Protein AF-A0A6J8AUC3-F1 (afdb_monomer)

pLDDT: mean 70.05, std 19.14, range [25.06, 90.31]

Secondary structure (DSSP, 8-state):
------------------------------------------------HHHHHHHHHHHHHHHGGGHHHHHHHHHHHHHH-PPP-TTSSHHHHHIIIIIHHHHHHHHHHHTT-EEE-SSSEEEPTTHHHHHHIIIIIHHHHHHHHHHHHHHHHHHHHHHHHHHHHHHHH-TT-HHHHHHHHHHHHHHHHHHHHHHHHHHHHHHHHHTTTSPPPHHHHHHHHHHHHHHHHHHHHHHHHHHHHH-

Radius of gyration: 28.72 Å; Cα contacts (8 Å, |Δi|>4): 171; chains: 1; bounding box: 95×41×91 Å

Solvent-accessible surface area (backbone atoms only — not comparable to full-atom values): 14457 Å² total; per-residue (Å²): 142,87,87,82,91,79,90,84,87,85,88,84,88,84,88,86,85,91,86,89,84,84,87,79,86,83,88,75,90,76,83,89,76,94,74,94,72,90,73,81,77,76,71,78,75,76,76,50,74,54,48,51,52,16,49,54,54,52,36,52,58,58,34,60,58,52,57,46,58,54,42,51,50,52,34,49,35,71,73,67,72,50,86,78,77,77,72,83,53,48,66,60,53,53,42,55,39,51,50,51,47,46,53,52,51,50,54,36,45,79,72,60,18,50,28,64,50,92,83,53,48,34,55,14,72,75,74,8,49,62,52,42,42,68,64,45,30,51,51,52,53,49,44,57,53,54,40,50,52,38,52,50,51,44,46,54,52,43,54,53,50,40,54,52,40,38,72,74,62,37,84,79,36,70,68,40,52,53,46,51,52,50,43,53,55,52,53,51,50,54,53,48,50,50,58,30,49,47,47,52,46,53,49,48,57,37,61,74,79,43,86,72,57,71,67,56,58,52,52,32,50,51,34,46,53,47,39,55,52,52,53,52,52,50,50,54,53,56,52,62,76,76,107

Nearest PDB structures (foldseek):
  8wm9-assembly1_A  TM=6.840E-01  e=3.225E-01  Homo sapiens
  7o7f-assembly1_C  TM=4.326E-01  e=2.406E-01  Homo sapiens
  8kh5-assembly1_A  TM=4.990E-01  e=1.266E+00  Homo sapiens
  8jpp-assembly1_R  TM=5.665E-01  e=4.294E+00  Escherichia coli

Mean predicted aligned error: 14.29 Å

Sequence (243 aa):
MFNSNETVLRSSHNYTNLTTYENATKVESLNFTSTNDIKFHAQAKVLQPYEYVSFVLATGSISSNLSIIAAASACYYILKQEELNLGKYDWKMFSFMFVFPAIVLVTANFNGGMGHNGLYCGLKEGKGVLWNFLMIFIPIATIIIVESILYILILYKLHGEVKKIKKSLGNQSMASKQIVVAARNMSFFVLVIILRFLTPAIHGCWVFIAEPPRAMYEINTYATCFGGIFNGIIYLTIRREHL

Foldseek 3Di:
DDDDDDDDDDDDDDDDDDDDDDDDDDDDDDDDDDDDDPDPPPPVPPQDPQQVVQLVVLLVLQLVLCVLVVLVVLLCCLVVVDDDPPPPCVVVVVCCSRVVSNVVSVVCVVVVQWADPPPGTYGHAPSVLVVCCVRQQVSLVVSLVSSLVSLVSSLVSLVVVLVVCCVPVNCPDPVNVVSVVVSVLSVLVNVLSCQLSVLSNVVSVVSVVDRDDPVSVVSNVVSNVVSVVSVVVSVVVVVVVVD

Structure (mmCIF, N/CA/C/O backbone):
data_AF-A0A6J8AUC3-F1
#
_entry.id   AF-A0A6J8AUC3-F1
#
loop_
_atom_site.group_PDB
_atom_site.id
_atom_site.type_symbol
_atom_site.label_atom_id
_atom_site.label_alt_id
_atom_site.label_comp_id
_atom_site.label_asym_id
_atom_site.label_entity_id
_atom_site.label_seq_id
_atom_site.pdbx_PDB_ins_code
_atom_site.Cartn_x
_atom_site.Cartn_y
_atom_site.Cartn_z
_atom_site.occupancy
_atom_site.B_iso_or_equiv
_atom_site.auth_seq_id
_atom_site.auth_comp_id
_atom_site.auth_asym_id
_atom_site.auth_atom_id
_atom_site.pdbx_PDB_model_num
ATOM 1 N N . MET A 1 1 ? 71.819 22.268 -24.427 1.00 40.78 1 MET A N 1
ATOM 2 C CA . MET A 1 1 ? 71.414 21.499 -25.623 1.00 40.78 1 MET A CA 1
ATOM 3 C C . MET A 1 1 ? 71.522 20.034 -25.269 1.00 40.78 1 MET A C 1
ATOM 5 O O . MET A 1 1 ? 72.630 19.636 -24.971 1.00 40.78 1 MET A O 1
ATOM 9 N N . PHE A 1 2 ? 70.410 19.304 -25.197 1.00 26.08 2 PHE A N 1
ATOM 10 C CA . PHE A 1 2 ? 70.242 17.903 -25.614 1.00 26.08 2 PHE A CA 1
ATOM 11 C C . PHE A 1 2 ? 68.824 17.470 -25.218 1.00 26.08 2 PHE A C 1
ATOM 13 O O . PHE A 1 2 ? 68.372 17.713 -24.103 1.00 26.08 2 PHE A O 1
ATOM 20 N N . ASN A 1 3 ? 68.115 16.937 -26.207 1.00 30.27 3 ASN A N 1
ATOM 21 C CA . ASN A 1 3 ? 66.744 16.450 -26.168 1.00 30.27 3 ASN A CA 1
ATOM 22 C C . ASN A 1 3 ? 66.795 14.938 -25.891 1.00 30.27 3 ASN A C 1
ATOM 24 O O . ASN A 1 3 ? 67.644 14.270 -26.480 1.00 30.27 3 ASN A O 1
ATOM 28 N N . SER A 1 4 ? 65.909 14.391 -25.058 1.00 28.84 4 SER A N 1
ATOM 29 C CA . SER A 1 4 ? 65.753 12.936 -24.923 1.00 28.84 4 SER A CA 1
ATOM 30 C C . SER A 1 4 ? 64.338 12.563 -24.475 1.00 28.84 4 SER A C 1
ATOM 32 O O . SER A 1 4 ? 63.978 12.703 -23.307 1.00 28.84 4 SER A O 1
ATOM 34 N N . ASN A 1 5 ? 63.558 12.076 -25.441 1.00 29.75 5 ASN A N 1
ATOM 35 C CA . ASN A 1 5 ? 62.450 11.149 -25.232 1.00 29.75 5 ASN A CA 1
ATOM 36 C C . ASN A 1 5 ? 63.019 9.772 -24.860 1.00 29.75 5 ASN A C 1
ATOM 38 O O . ASN A 1 5 ? 63.914 9.318 -25.561 1.00 29.75 5 ASN A O 1
ATOM 42 N N . GLU A 1 6 ? 62.446 9.100 -23.859 1.00 31.50 6 GLU A N 1
ATOM 43 C CA . GLU A 1 6 ? 62.467 7.633 -23.677 1.00 31.50 6 GLU A CA 1
ATOM 44 C C . GLU A 1 6 ? 61.380 7.274 -22.636 1.00 31.50 6 GLU A C 1
ATOM 46 O O . GLU A 1 6 ? 61.418 7.729 -21.498 1.00 31.50 6 GLU A O 1
ATOM 51 N N . THR A 1 7 ? 60.212 6.761 -23.042 1.00 28.06 7 THR A N 1
ATOM 52 C CA . THR A 1 7 ? 59.815 5.334 -23.039 1.00 28.06 7 THR A CA 1
ATOM 53 C C . THR A 1 7 ? 60.321 4.502 -21.857 1.00 28.06 7 THR A C 1
ATOM 55 O O . THR A 1 7 ? 61.475 4.092 -21.829 1.00 28.06 7 THR A O 1
ATOM 58 N N . VAL A 1 8 ? 59.404 4.136 -20.950 1.00 29.92 8 VAL A N 1
ATOM 59 C CA . VAL A 1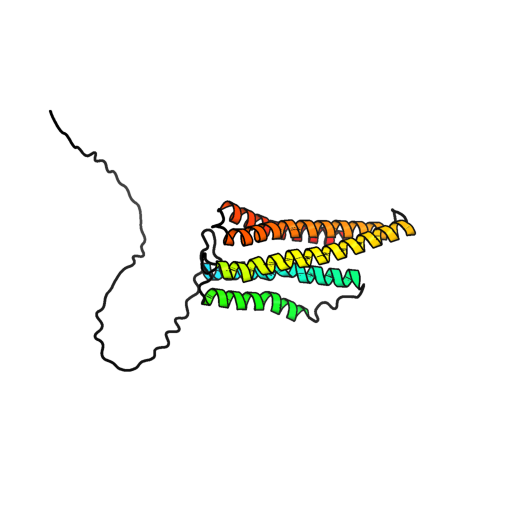 8 ? 59.597 3.067 -19.959 1.00 29.92 8 VAL A CA 1
ATOM 60 C C . VAL A 1 8 ? 58.684 1.885 -20.292 1.00 29.92 8 VAL A C 1
ATOM 62 O O . VAL A 1 8 ? 57.459 1.980 -20.258 1.00 29.92 8 VAL A O 1
ATOM 65 N N . LEU A 1 9 ? 59.333 0.763 -20.595 1.00 28.91 9 LEU A N 1
ATOM 66 C CA . LEU A 1 9 ? 58.815 -0.603 -20.597 1.00 28.91 9 LEU A CA 1
ATOM 67 C C . LEU A 1 9 ? 58.758 -1.148 -19.160 1.00 28.91 9 LEU A C 1
ATOM 69 O O . LEU A 1 9 ? 59.758 -1.058 -18.451 1.00 28.91 9 LEU A O 1
ATOM 73 N N . ARG A 1 10 ? 57.686 -1.866 -18.793 1.00 25.78 10 ARG A N 1
ATOM 74 C CA . ARG A 1 10 ? 57.826 -3.222 -18.219 1.00 25.78 10 ARG A CA 1
ATOM 75 C C . ARG A 1 10 ? 56.507 -3.991 -18.188 1.00 25.78 10 ARG A C 1
ATOM 77 O O . ARG A 1 10 ? 55.529 -3.553 -17.593 1.00 25.78 10 ARG A O 1
ATOM 84 N N . SER A 1 11 ? 56.534 -5.164 -18.815 1.00 27.77 11 SER A N 1
ATOM 85 C CA . SER A 1 11 ? 55.552 -6.234 -18.671 1.00 27.77 11 SER A CA 1
ATOM 86 C C . SER A 1 11 ? 55.946 -7.175 -17.525 1.00 27.77 11 SER A C 1
ATOM 88 O O . SER A 1 11 ? 57.129 -7.286 -17.198 1.00 27.77 11 SER A O 1
ATOM 90 N N . SER A 1 12 ? 54.967 -7.906 -16.984 1.00 25.42 12 SER A N 1
ATOM 91 C CA . SER A 1 12 ? 55.112 -9.339 -16.683 1.00 25.42 12 SER A CA 1
ATOM 92 C C . SER A 1 12 ? 53.750 -9.990 -16.408 1.00 25.42 12 SER A C 1
ATOM 94 O O . SER A 1 12 ? 52.954 -9.474 -15.628 1.00 25.42 12 SER A O 1
ATOM 96 N N . HIS A 1 13 ? 53.532 -11.119 -17.086 1.00 28.05 13 HIS A N 1
ATOM 97 C CA . HIS A 1 13 ? 52.378 -12.032 -17.117 1.00 28.05 13 HIS A CA 1
ATOM 98 C C . HIS A 1 13 ? 52.110 -12.748 -15.758 1.00 28.05 13 HIS A C 1
ATOM 100 O O . HIS A 1 13 ? 52.993 -12.756 -14.911 1.00 28.05 13 HIS A O 1
ATOM 106 N N . ASN A 1 14 ? 50.950 -13.358 -15.440 1.00 25.06 14 ASN A N 1
ATOM 107 C CA . ASN A 1 14 ? 50.375 -14.565 -16.066 1.00 25.06 14 ASN A CA 1
ATOM 108 C C . ASN A 1 14 ? 48.895 -14.858 -15.686 1.00 25.06 14 ASN A C 1
ATOM 110 O O . ASN A 1 14 ? 48.521 -14.842 -14.519 1.00 25.06 14 ASN A O 1
ATOM 114 N N . TYR A 1 15 ? 48.138 -15.194 -16.738 1.00 28.22 15 TYR A N 1
ATOM 115 C CA . TYR A 1 15 ? 47.020 -16.133 -16.970 1.00 28.22 15 TYR A CA 1
ATOM 116 C C . TYR A 1 15 ? 46.362 -16.948 -15.835 1.00 28.22 15 TYR A C 1
ATOM 118 O O . TYR A 1 15 ? 47.045 -17.658 -15.103 1.00 28.22 15 TYR A O 1
ATOM 126 N N . THR A 1 16 ? 45.019 -17.073 -15.889 1.00 27.45 16 THR A N 1
ATOM 127 C CA . THR A 1 16 ? 44.346 -18.319 -16.360 1.00 27.45 16 THR A CA 1
ATOM 128 C C . THR A 1 16 ? 42.823 -18.184 -16.637 1.00 27.45 16 THR A C 1
ATOM 130 O O . THR A 1 16 ? 42.050 -17.847 -15.751 1.00 27.45 16 THR A O 1
ATOM 133 N N . ASN A 1 17 ? 42.451 -18.539 -17.882 1.00 28.47 17 ASN A N 1
ATOM 134 C CA . ASN A 1 17 ? 41.239 -19.221 -18.408 1.00 28.47 17 ASN A CA 1
ATOM 135 C C . ASN A 1 17 ? 39.847 -18.530 -18.362 1.00 28.47 17 ASN A C 1
ATOM 137 O O . ASN A 1 17 ? 39.278 -18.342 -17.297 1.00 28.47 17 ASN A O 1
ATOM 141 N N . LEU A 1 18 ? 39.303 -18.018 -19.485 1.00 29.22 18 LEU A N 1
ATOM 142 C CA . LEU A 1 18 ? 38.596 -18.665 -20.633 1.00 29.22 18 LEU A CA 1
ATOM 143 C C . LEU A 1 18 ? 37.204 -19.253 -20.315 1.00 29.22 18 LEU A C 1
ATOM 145 O O . LEU A 1 18 ? 37.123 -20.294 -19.679 1.00 29.22 18 LEU A O 1
ATOM 149 N N . THR A 1 19 ? 36.137 -18.620 -20.833 1.00 29.88 19 THR A N 1
ATOM 150 C CA . THR A 1 19 ? 35.366 -19.057 -22.033 1.00 29.88 19 THR A CA 1
ATOM 151 C C . THR A 1 19 ? 34.282 -18.006 -22.358 1.00 29.88 19 THR A C 1
ATOM 153 O O . THR A 1 19 ? 33.422 -17.748 -21.525 1.00 29.88 19 THR A O 1
ATOM 156 N N . THR A 1 20 ? 34.454 -17.177 -23.393 1.00 28.70 20 THR A N 1
ATOM 157 C CA . THR A 1 20 ? 33.931 -17.305 -24.780 1.00 28.70 20 THR A CA 1
ATOM 158 C C . THR A 1 20 ? 32.427 -17.037 -24.925 1.00 28.70 20 THR A C 1
ATOM 160 O O . THR A 1 20 ? 31.634 -17.890 -24.560 1.00 28.70 20 THR A O 1
ATOM 163 N N . TYR A 1 21 ? 32.062 -15.899 -25.532 1.00 26.83 21 TYR A N 1
ATOM 164 C CA . TYR A 1 21 ? 31.057 -15.792 -26.606 1.00 26.83 21 TYR A CA 1
ATOM 165 C C . TYR A 1 21 ? 31.306 -14.476 -27.364 1.00 26.83 21 TYR A C 1
ATOM 167 O O . TYR A 1 21 ? 30.934 -13.392 -26.917 1.00 26.83 21 TYR A O 1
ATOM 175 N N . GLU A 1 22 ? 32.015 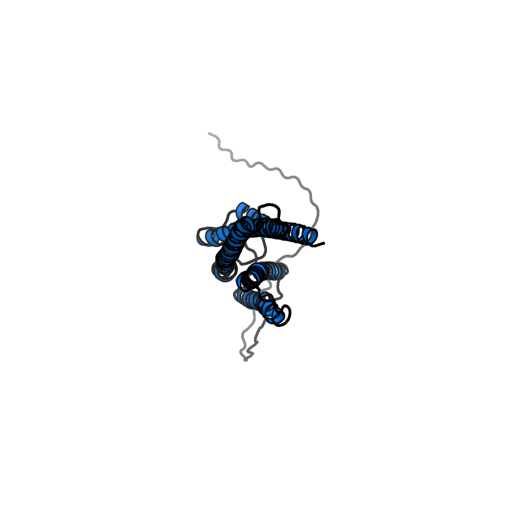-14.588 -28.488 1.00 30.11 22 GLU A N 1
ATOM 176 C CA . GLU A 1 22 ? 32.253 -13.515 -29.451 1.00 30.11 22 GLU A CA 1
ATOM 177 C C . GLU A 1 22 ? 30.985 -13.226 -30.263 1.00 30.11 22 GLU A C 1
ATOM 179 O O . GLU A 1 22 ? 30.396 -14.109 -30.886 1.00 30.11 22 GLU A O 1
ATOM 184 N N . AS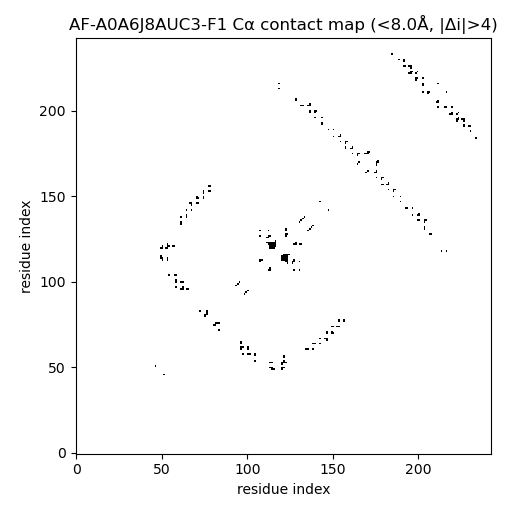N A 1 23 ? 30.614 -11.948 -30.302 1.00 31.84 23 ASN A N 1
ATOM 185 C CA . ASN A 1 23 ? 29.949 -11.354 -31.451 1.00 31.84 23 ASN A CA 1
ATOM 186 C C . ASN A 1 23 ? 30.976 -11.219 -32.583 1.00 31.84 23 ASN A C 1
ATOM 188 O O . ASN A 1 23 ? 32.036 -10.649 -32.339 1.00 31.84 23 ASN A O 1
ATOM 192 N N . ALA A 1 24 ? 30.627 -11.621 -33.808 1.00 31.39 24 ALA A N 1
ATOM 193 C CA . ALA A 1 24 ? 30.524 -10.705 -34.954 1.00 31.39 24 ALA A CA 1
ATOM 194 C C . ALA A 1 24 ? 30.515 -11.429 -36.316 1.00 31.39 24 ALA A C 1
ATOM 196 O O . ALA A 1 24 ? 31.355 -12.265 -36.626 1.00 31.39 24 ALA A O 1
ATOM 197 N N . THR A 1 25 ? 29.600 -10.948 -37.163 1.00 34.34 25 THR A N 1
ATOM 198 C CA . THR A 1 25 ? 29.723 -10.782 -38.623 1.00 34.34 25 THR A CA 1
ATOM 199 C C . THR A 1 25 ? 29.924 -12.008 -39.515 1.00 34.34 25 THR A C 1
ATOM 201 O O . THR A 1 25 ? 31.036 -12.474 -39.739 1.00 34.34 25 THR A O 1
ATOM 204 N N . LYS A 1 26 ? 28.854 -12.362 -40.237 1.00 27.83 26 LYS A N 1
ATOM 205 C CA . LYS A 1 26 ? 28.964 -12.831 -41.621 1.00 27.83 26 LYS A CA 1
ATOM 206 C C . LYS A 1 26 ? 27.985 -12.034 -42.487 1.00 27.83 26 LYS A C 1
ATOM 208 O O . LYS A 1 26 ? 26.773 -12.181 -42.369 1.00 27.83 26 LYS A O 1
ATOM 213 N N . VAL A 1 27 ? 28.534 -11.128 -43.294 1.00 35.41 27 VAL A N 1
ATOM 214 C CA . VAL A 1 27 ? 27.821 -10.426 -44.366 1.00 35.41 27 VAL A CA 1
ATOM 215 C C . VAL A 1 27 ? 27.707 -11.410 -45.526 1.00 35.41 27 VAL A C 1
ATOM 217 O O . VAL A 1 27 ? 28.710 -11.723 -46.161 1.00 35.41 27 VAL A O 1
ATOM 220 N N . GLU A 1 28 ? 26.508 -11.924 -45.784 1.00 33.31 28 GLU A N 1
ATOM 221 C CA . GLU A 1 28 ? 26.191 -12.608 -47.039 1.00 33.31 28 GLU A CA 1
ATOM 222 C C . GLU A 1 28 ? 25.429 -11.635 -47.941 1.00 33.31 28 GLU A C 1
ATOM 224 O O . GLU A 1 28 ? 24.339 -11.162 -47.620 1.00 33.31 28 GLU A O 1
ATOM 229 N N . SER A 1 29 ? 26.053 -11.291 -49.065 1.00 33.59 29 SER A N 1
ATOM 230 C CA . SER A 1 29 ? 25.452 -10.539 -50.160 1.00 33.59 29 SER A CA 1
ATOM 231 C C . SER A 1 29 ? 24.285 -11.332 -50.753 1.00 33.59 29 SER A C 1
ATOM 233 O O . SER A 1 29 ? 24.505 -12.373 -51.373 1.00 33.59 29 SER A O 1
ATOM 235 N N . LEU A 1 30 ? 23.054 -10.844 -50.587 1.00 32.50 30 LEU A N 1
ATOM 236 C CA . LEU A 1 30 ? 21.862 -11.437 -51.195 1.00 32.50 30 LEU A CA 1
ATOM 237 C C . LEU A 1 30 ? 21.403 -10.599 -52.394 1.00 32.50 30 LEU A C 1
ATOM 239 O O . LEU A 1 30 ? 20.955 -9.462 -52.253 1.00 32.50 30 LEU A O 1
ATOM 243 N N . ASN A 1 31 ? 21.528 -11.203 -53.578 1.00 25.52 31 ASN A N 1
ATOM 244 C CA . 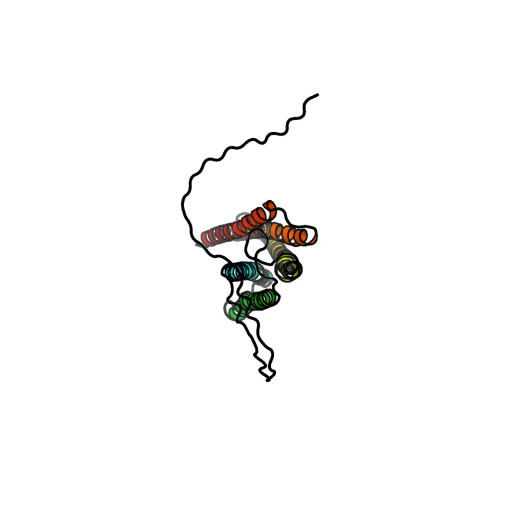ASN A 1 31 ? 20.911 -10.760 -54.825 1.00 25.52 31 ASN A CA 1
ATOM 245 C C . ASN A 1 31 ? 19.389 -10.685 -54.654 1.00 25.52 31 ASN A C 1
ATOM 247 O O . ASN A 1 31 ? 18.742 -11.683 -54.338 1.00 25.52 31 ASN A O 1
ATOM 251 N N . PHE A 1 32 ? 18.810 -9.515 -54.914 1.00 28.98 32 PHE A N 1
ATOM 252 C CA . PHE A 1 32 ? 17.364 -9.340 -54.955 1.00 28.98 32 PHE A CA 1
ATOM 253 C C . PHE A 1 32 ? 16.811 -9.877 -56.279 1.00 28.98 32 PHE A C 1
ATOM 255 O O . PHE A 1 32 ? 17.009 -9.280 -57.335 1.00 28.98 32 PHE A O 1
ATOM 262 N N . THR A 1 33 ? 16.068 -10.980 -56.216 1.00 31.69 33 THR A N 1
ATOM 263 C CA . THR A 1 33 ? 15.035 -11.292 -57.212 1.00 31.69 33 THR A CA 1
ATOM 264 C C . THR A 1 33 ? 13.689 -11.340 -56.503 1.00 31.69 33 THR A C 1
ATOM 266 O O . THR A 1 33 ? 13.496 -12.044 -55.517 1.00 31.69 33 THR A O 1
ATOM 269 N N . SER A 1 34 ? 12.799 -10.474 -56.978 1.00 38.84 34 SER A N 1
ATOM 270 C CA . SER A 1 34 ? 11.447 -10.246 -56.488 1.00 38.84 34 SER A CA 1
ATOM 271 C C . SER A 1 34 ? 10.570 -11.481 -56.678 1.00 38.84 34 SER A C 1
ATOM 273 O O . SER A 1 34 ? 10.350 -11.881 -57.816 1.00 38.84 34 SER A O 1
ATOM 275 N N . THR A 1 35 ? 10.009 -12.003 -55.588 1.00 33.16 35 THR A N 1
ATOM 276 C CA . THR A 1 35 ? 8.652 -12.569 -55.562 1.00 33.16 35 THR A CA 1
ATOM 277 C C . THR A 1 35 ? 8.103 -12.499 -54.140 1.00 33.16 35 THR A C 1
ATOM 279 O O . THR A 1 35 ? 8.791 -12.810 -53.173 1.00 33.16 35 THR A O 1
ATOM 282 N N . ASN A 1 36 ? 6.862 -12.034 -54.050 1.00 44.53 36 ASN A N 1
ATOM 283 C CA . ASN A 1 36 ? 6.094 -11.741 -52.847 1.00 44.53 36 ASN A CA 1
ATOM 284 C C . ASN A 1 36 ? 6.113 -12.864 -51.799 1.00 44.53 36 ASN A C 1
ATOM 286 O O . ASN A 1 36 ? 5.522 -13.912 -52.023 1.00 44.53 36 ASN A O 1
ATOM 290 N N . ASP A 1 37 ? 6.670 -12.572 -50.626 1.00 31.08 37 ASP A N 1
ATOM 291 C CA . ASP A 1 37 ? 6.417 -13.315 -49.394 1.00 31.08 37 ASP A CA 1
ATOM 292 C C . ASP A 1 37 ? 6.251 -12.292 -48.265 1.00 31.08 37 ASP A C 1
ATOM 294 O O . ASP A 1 37 ? 7.221 -11.775 -47.705 1.00 31.08 37 ASP A O 1
ATOM 298 N N . ILE A 1 38 ? 5.001 -11.963 -47.929 1.00 38.16 38 ILE A N 1
ATOM 299 C CA . ILE A 1 38 ? 4.692 -11.223 -46.701 1.00 38.16 38 ILE A CA 1
ATOM 300 C C . ILE A 1 38 ? 4.894 -12.206 -45.543 1.00 38.16 38 ILE A C 1
ATOM 302 O O . ILE A 1 38 ? 3.961 -12.846 -45.060 1.00 38.16 38 ILE A O 1
ATOM 306 N N . LYS A 1 39 ? 6.147 -12.361 -45.109 1.00 31.23 39 LYS A N 1
ATOM 307 C CA . LYS A 1 39 ? 6.477 -13.055 -43.866 1.00 31.23 39 LYS A CA 1
ATOM 308 C C . LYS A 1 39 ? 6.093 -12.149 -42.705 1.00 31.23 39 LYS A C 1
ATOM 310 O O . LYS A 1 39 ? 6.805 -11.203 -42.375 1.00 31.23 39 LYS A O 1
ATOM 315 N N . PHE A 1 40 ? 4.982 -12.467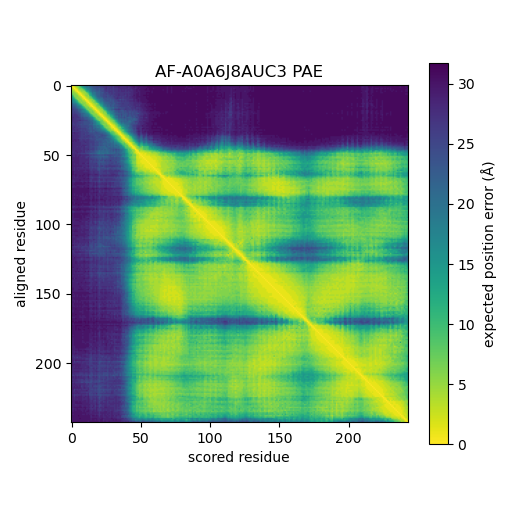 -42.048 1.00 35.00 40 PHE A N 1
ATOM 316 C CA . PHE A 1 40 ? 4.725 -11.992 -40.694 1.00 35.00 40 PHE A CA 1
ATOM 317 C C . PHE A 1 40 ? 5.794 -12.581 -39.767 1.00 35.00 40 PHE A C 1
ATOM 319 O O . PHE A 1 40 ? 5.634 -13.662 -39.203 1.00 35.00 40 PHE A O 1
ATOM 326 N N . HIS A 1 41 ? 6.910 -11.872 -39.601 1.00 34.75 41 HIS A N 1
ATOM 327 C CA . HIS A 1 41 ? 7.836 -12.109 -38.500 1.00 34.75 41 HIS A CA 1
ATOM 328 C C . HIS A 1 41 ? 7.211 -11.586 -37.204 1.00 34.75 41 HIS A C 1
ATOM 330 O O . HIS A 1 41 ? 7.639 -10.587 -36.634 1.00 34.75 41 HIS A O 1
ATOM 336 N N . ALA A 1 42 ? 6.211 -12.302 -36.694 1.00 41.53 42 ALA A N 1
ATOM 337 C CA . ALA A 1 42 ? 5.967 -12.312 -35.263 1.00 41.53 42 ALA A CA 1
ATOM 338 C C . ALA A 1 42 ? 7.093 -13.141 -34.627 1.00 41.53 42 ALA A C 1
ATOM 340 O O . ALA A 1 42 ? 6.920 -14.315 -34.306 1.00 41.53 42 ALA A O 1
ATOM 341 N N . GLN A 1 43 ? 8.291 -12.558 -34.507 1.00 39.28 43 GLN A N 1
ATOM 342 C CA . GLN A 1 43 ? 9.283 -13.103 -33.590 1.00 39.28 43 GLN A CA 1
ATOM 343 C C . GLN A 1 43 ? 8.675 -12.987 -32.195 1.00 39.28 43 GLN A C 1
ATOM 345 O O . GLN A 1 43 ? 8.586 -11.895 -31.635 1.00 39.28 43 GLN A O 1
ATOM 350 N N . ALA A 1 44 ? 8.209 -14.112 -31.654 1.00 43.88 44 ALA A N 1
ATOM 351 C CA . ALA A 1 44 ? 7.905 -14.222 -30.242 1.00 43.88 44 ALA A CA 1
ATOM 352 C C . ALA A 1 44 ? 9.194 -13.873 -29.492 1.00 43.88 44 ALA A C 1
ATOM 354 O O . ALA A 1 44 ? 10.133 -14.668 -29.439 1.00 43.88 44 ALA A O 1
ATOM 355 N N . LYS A 1 45 ? 9.281 -12.636 -28.997 1.00 51.84 45 LYS A N 1
ATOM 356 C CA . LYS A 1 45 ? 10.407 -12.182 -28.192 1.00 51.84 45 LYS A CA 1
ATOM 357 C C . LYS A 1 45 ? 10.428 -13.064 -26.947 1.00 51.84 45 LYS A C 1
ATOM 359 O O . LYS A 1 45 ? 9.550 -12.948 -26.095 1.00 51.84 45 LYS A O 1
ATOM 364 N N . VAL A 1 46 ? 11.395 -13.976 -26.875 1.00 57.56 46 VAL A N 1
ATOM 365 C CA . VAL A 1 46 ? 11.633 -14.776 -25.673 1.00 57.56 46 VAL A CA 1
ATOM 366 C C . VAL A 1 46 ? 11.941 -13.789 -24.552 1.00 57.56 46 VAL A C 1
ATOM 368 O O . VAL A 1 46 ? 12.908 -13.032 -24.643 1.00 57.56 46 VAL A O 1
ATOM 371 N N . LEU A 1 47 ? 11.067 -13.751 -23.544 1.00 61.50 47 LEU A N 1
ATOM 372 C CA . LEU A 1 47 ? 11.186 -12.844 -22.409 1.00 61.50 47 LEU A CA 1
ATOM 373 C C . LEU A 1 47 ? 12.506 -13.148 -21.697 1.00 61.50 47 LEU A C 1
ATOM 375 O O . LEU A 1 47 ? 12.721 -14.276 -21.246 1.00 61.50 47 LEU A O 1
ATOM 379 N N . GLN A 1 48 ? 13.416 -12.178 -21.634 1.00 71.00 48 GLN A N 1
ATOM 380 C CA . GLN A 1 48 ? 14.702 -12.413 -20.981 1.00 71.00 48 GLN A CA 1
ATOM 381 C C . GLN A 1 48 ? 14.482 -12.576 -19.463 1.00 71.00 48 GLN A C 1
ATOM 383 O O . GLN A 1 48 ? 13.553 -11.971 -18.922 1.00 71.00 48 GLN A O 1
ATOM 388 N N . PRO A 1 49 ? 15.304 -13.364 -18.738 1.00 74.25 49 PRO A N 1
ATOM 389 C CA . PRO A 1 49 ? 15.070 -13.661 -17.319 1.00 74.25 49 PRO A CA 1
ATOM 390 C C . PRO A 1 49 ? 14.853 -12.421 -16.440 1.00 74.25 49 PRO A C 1
ATOM 392 O O . PRO A 1 49 ? 14.026 -12.443 -15.532 1.00 74.25 49 PRO A O 1
ATOM 395 N N . TYR A 1 50 ? 15.531 -11.309 -16.743 1.00 73.69 50 TYR A N 1
ATOM 396 C CA . TYR A 1 50 ? 15.329 -10.048 -16.032 1.00 73.69 50 TYR A CA 1
ATOM 397 C C . TYR A 1 50 ? 13.960 -9.414 -16.304 1.00 73.69 50 TYR A C 1
ATOM 399 O O . TYR A 1 50 ? 13.368 -8.867 -15.385 1.00 73.69 50 TYR A O 1
ATOM 407 N N . GLU A 1 51 ? 13.424 -9.504 -17.525 1.00 69.00 51 GLU A N 1
ATOM 408 C CA . GLU A 1 51 ? 12.099 -8.968 -17.869 1.00 69.00 51 GLU A CA 1
ATOM 409 C C . GLU A 1 51 ? 10.997 -9.749 -17.134 1.00 69.00 51 GLU A C 1
ATOM 411 O O . GLU A 1 51 ? 10.028 -9.158 -16.661 1.00 69.00 51 GLU A O 1
ATOM 416 N N . TYR A 1 52 ? 11.180 -11.063 -16.959 1.00 73.81 52 TYR A N 1
ATOM 417 C CA . TYR A 1 52 ? 10.287 -11.895 -16.147 1.00 73.81 52 TYR A CA 1
ATOM 418 C C . TYR A 1 52 ? 10.330 -11.513 -14.662 1.00 73.81 52 TYR A C 1
ATOM 420 O O . TYR A 1 52 ? 9.287 -11.324 -14.037 1.00 73.81 52 TYR A O 1
ATOM 428 N N . VAL A 1 53 ? 11.528 -11.340 -14.096 1.00 77.50 53 VAL A N 1
ATOM 429 C CA . VAL A 1 53 ? 11.681 -10.905 -12.698 1.00 77.50 53 VAL A CA 1
ATOM 430 C C . VAL A 1 53 ? 11.080 -9.511 -12.489 1.00 77.50 53 VAL A C 1
ATOM 432 O O . VAL A 1 53 ? 10.337 -9.321 -11.524 1.00 77.50 53 VAL A O 1
ATOM 435 N N . SER A 1 54 ? 11.301 -8.566 -13.414 1.00 72.50 54 SER A N 1
ATOM 436 C CA . SER A 1 54 ? 10.644 -7.248 -13.401 1.00 72.50 54 SER A CA 1
ATOM 437 C C . SER A 1 54 ? 9.129 -7.376 -13.348 1.00 72.50 54 SER A C 1
ATOM 439 O O . SER A 1 54 ? 8.470 -6.692 -12.567 1.00 72.50 54 SER A O 1
ATOM 441 N N . PHE A 1 55 ? 8.571 -8.250 -14.188 1.00 74.62 55 PHE A N 1
ATOM 442 C CA . PHE A 1 55 ? 7.135 -8.457 -14.287 1.00 74.62 55 PHE A CA 1
ATOM 443 C C . PHE A 1 55 ? 6.555 -8.992 -12.974 1.00 74.62 55 PHE A C 1
ATOM 445 O O . PHE A 1 55 ? 5.565 -8.451 -12.480 1.00 74.62 55 PHE A O 1
ATOM 452 N N . VAL A 1 56 ? 7.187 -10.000 -12.368 1.00 78.88 56 VAL A N 1
ATOM 453 C CA . VAL A 1 56 ? 6.737 -10.585 -11.094 1.00 78.88 56 VAL A CA 1
ATOM 454 C C . VAL A 1 56 ? 6.805 -9.559 -9.962 1.00 78.88 56 VAL A C 1
ATOM 456 O O . VAL A 1 56 ? 5.829 -9.391 -9.229 1.00 78.88 56 VAL A O 1
ATOM 459 N N . LEU A 1 57 ? 7.918 -8.829 -9.841 1.00 76.31 57 LEU A N 1
ATOM 460 C CA . LEU A 1 57 ? 8.094 -7.817 -8.795 1.00 76.31 57 LEU A CA 1
ATOM 461 C C . LEU A 1 57 ? 7.112 -6.650 -8.948 1.00 76.31 57 LEU A C 1
ATOM 463 O O . LEU A 1 57 ? 6.508 -6.216 -7.963 1.00 76.31 57 LEU A O 1
ATOM 467 N N . ALA A 1 58 ? 6.911 -6.162 -10.174 1.00 74.56 58 ALA A N 1
ATOM 468 C CA . ALA A 1 58 ? 5.961 -5.090 -10.451 1.00 74.56 58 ALA A CA 1
ATOM 469 C C . ALA A 1 58 ? 4.516 -5.540 -10.196 1.00 74.56 58 ALA A C 1
ATOM 471 O O . ALA A 1 58 ? 3.748 -4.811 -9.568 1.00 74.56 58 ALA A O 1
ATOM 472 N N . THR A 1 59 ? 4.163 -6.764 -10.602 1.00 75.75 59 THR A N 1
ATOM 473 C CA . THR A 1 59 ? 2.831 -7.333 -10.352 1.00 75.75 59 THR A CA 1
ATOM 474 C C . THR A 1 59 ? 2.576 -7.447 -8.856 1.00 75.75 59 THR A C 1
ATOM 476 O O . THR A 1 59 ? 1.549 -6.966 -8.384 1.00 75.75 59 THR A O 1
ATOM 479 N N . GLY A 1 60 ? 3.515 -8.010 -8.089 1.00 73.75 60 GLY A N 1
ATOM 480 C CA . GLY A 1 60 ? 3.394 -8.131 -6.634 1.00 73.75 60 GLY A CA 1
ATOM 481 C C . GLY A 1 60 ? 3.286 -6.777 -5.929 1.00 73.75 60 GLY A C 1
ATOM 482 O O . GLY A 1 60 ? 2.462 -6.616 -5.030 1.00 73.75 60 GLY A O 1
ATOM 483 N N . SER A 1 61 ? 4.051 -5.781 -6.382 1.00 72.44 61 SER A N 1
ATOM 484 C CA . SER A 1 61 ? 4.017 -4.426 -5.819 1.00 72.44 61 SER A CA 1
ATOM 485 C C . SER A 1 61 ? 2.657 -3.756 -6.025 1.00 72.44 61 SER A C 1
ATOM 487 O O . SER A 1 61 ? 2.069 -3.277 -5.059 1.00 72.44 61 SER A O 1
ATOM 489 N N . ILE A 1 62 ? 2.107 -3.789 -7.244 1.00 72.38 62 ILE A N 1
ATOM 490 C CA . ILE A 1 62 ? 0.787 -3.202 -7.542 1.00 72.38 62 ILE A CA 1
ATOM 491 C C . ILE A 1 62 ? -0.332 -4.009 -6.872 1.00 72.38 62 ILE A C 1
ATOM 493 O O . ILE A 1 62 ? -1.305 -3.453 -6.370 1.00 72.38 62 ILE A O 1
ATOM 497 N N . SER A 1 63 ? -0.180 -5.329 -6.802 1.00 72.19 63 SER A N 1
ATOM 498 C CA . SER A 1 63 ? -1.134 -6.202 -6.115 1.00 72.19 63 SER A CA 1
ATOM 499 C C . SER A 1 63 ? -1.190 -5.914 -4.609 1.00 72.19 63 SER A C 1
ATOM 501 O O . SER A 1 63 ? -2.233 -6.071 -3.979 1.00 72.19 63 SER A O 1
ATOM 503 N N . SER A 1 64 ? -0.093 -5.428 -4.015 1.00 68.62 64 SER A N 1
ATOM 504 C CA . SER A 1 64 ? -0.035 -5.088 -2.588 1.00 68.62 64 SER A CA 1
ATOM 505 C C . SER A 1 64 ? -0.965 -3.937 -2.166 1.00 68.62 64 SER A C 1
ATOM 507 O O . SER A 1 64 ? -1.174 -3.738 -0.972 1.00 68.62 64 SER A O 1
ATOM 509 N N . ASN A 1 65 ? -1.610 -3.270 -3.129 1.00 69.00 65 ASN A N 1
ATOM 510 C CA . ASN A 1 65 ? -2.638 -2.241 -2.937 1.00 69.00 65 ASN A CA 1
ATOM 511 C C . ASN A 1 65 ? -3.970 -2.789 -2.362 1.00 69.00 65 ASN A C 1
ATOM 513 O O . ASN A 1 65 ? -4.915 -2.029 -2.148 1.00 69.00 65 ASN A O 1
ATOM 517 N N . LEU A 1 66 ? -4.055 -4.099 -2.084 1.00 71.50 66 LEU A N 1
ATOM 518 C CA . LEU A 1 66 ? -5.136 -4.758 -1.328 1.00 71.50 66 LEU A CA 1
ATOM 519 C C . LEU A 1 66 ? -5.486 -4.081 -0.001 1.00 71.50 66 LEU A C 1
ATOM 521 O O . LEU A 1 66 ? -6.601 -4.249 0.500 1.00 71.50 66 LEU A O 1
ATOM 525 N N . SER A 1 67 ? -4.538 -3.362 0.594 1.00 75.69 67 SER A N 1
ATOM 526 C CA . SER A 1 67 ? -4.748 -2.665 1.856 1.00 75.69 67 SER A CA 1
ATOM 527 C C . SER A 1 67 ? -5.910 -1.663 1.775 1.00 75.69 67 SER A C 1
ATOM 529 O O . SER A 1 67 ? -6.648 -1.553 2.754 1.00 75.69 67 SER A O 1
ATOM 531 N N . ILE A 1 68 ? -6.205 -1.078 0.600 1.00 79.69 68 ILE A N 1
ATOM 532 C CA . ILE A 1 68 ? -7.380 -0.207 0.415 1.00 79.69 68 ILE A CA 1
ATOM 533 C C . ILE A 1 68 ? -8.668 -0.999 0.632 1.00 79.69 68 ILE A C 1
ATOM 535 O O . ILE A 1 68 ? -9.588 -0.522 1.291 1.00 79.69 68 ILE A O 1
ATOM 539 N N . ILE A 1 69 ? -8.756 -2.207 0.072 1.00 78.56 69 ILE A N 1
ATOM 540 C CA . ILE A 1 69 ? -9.953 -3.050 0.168 1.00 78.56 69 ILE A CA 1
ATOM 541 C C . ILE A 1 69 ? -10.172 -3.473 1.620 1.00 78.56 69 ILE A C 1
ATOM 543 O O . ILE A 1 69 ? -11.298 -3.408 2.119 1.00 78.56 69 ILE A O 1
ATOM 547 N N . ALA A 1 70 ? -9.098 -3.859 2.311 1.00 79.75 70 ALA A N 1
ATOM 548 C CA . ALA A 1 70 ? -9.149 -4.189 3.729 1.00 79.75 70 ALA A CA 1
ATOM 549 C C . ALA A 1 70 ? -9.592 -2.978 4.571 1.00 79.75 70 ALA A C 1
ATOM 551 O O . ALA A 1 70 ? -10.503 -3.104 5.390 1.00 79.75 70 ALA A O 1
ATOM 552 N N . ALA A 1 71 ? -9.020 -1.796 4.322 1.00 82.50 71 ALA A N 1
ATOM 553 C CA . ALA A 1 71 ? -9.381 -0.554 5.003 1.00 82.50 71 ALA A CA 1
ATOM 554 C C . ALA A 1 71 ? -10.835 -0.142 4.725 1.00 82.50 71 ALA A C 1
ATOM 556 O O . ALA A 1 71 ? -11.558 0.238 5.645 1.00 82.50 71 ALA A O 1
ATOM 557 N N . ALA A 1 72 ? -11.295 -0.261 3.478 1.00 84.38 72 ALA A N 1
ATOM 558 C CA . ALA A 1 72 ? -12.662 0.063 3.080 1.00 84.38 72 ALA A CA 1
ATOM 559 C C . ALA A 1 72 ? -13.671 -0.890 3.723 1.00 84.38 72 ALA A C 1
ATOM 561 O O . ALA A 1 72 ? -14.692 -0.444 4.242 1.00 84.38 72 ALA A O 1
ATOM 562 N N . SER A 1 73 ? -13.355 -2.185 3.757 1.00 83.00 73 SER A N 1
ATOM 563 C CA . SER A 1 73 ? -14.183 -3.201 4.411 1.00 83.00 73 SER A CA 1
ATOM 564 C C . SER A 1 73 ? -14.257 -2.960 5.921 1.00 83.00 73 SER A C 1
ATOM 566 O O . SER A 1 73 ? -15.347 -2.928 6.487 1.00 83.00 73 SER A O 1
ATOM 568 N N . ALA A 1 74 ? -13.121 -2.695 6.574 1.00 82.56 74 ALA A N 1
ATOM 569 C CA . ALA A 1 74 ? -13.082 -2.354 7.997 1.00 82.56 74 ALA A CA 1
ATOM 570 C C . ALA A 1 74 ? -13.880 -1.077 8.303 1.00 82.56 74 ALA A C 1
ATOM 572 O O . ALA A 1 74 ? -14.642 -1.034 9.268 1.00 82.56 74 ALA A O 1
ATOM 573 N N . CYS A 1 75 ? -13.754 -0.051 7.458 1.00 85.75 75 CYS A N 1
ATOM 574 C CA . CYS A 1 75 ? -14.511 1.190 7.582 1.00 85.75 75 CYS A CA 1
ATOM 575 C C . CYS A 1 75 ? -16.017 0.940 7.436 1.00 85.75 75 CYS A C 1
ATOM 577 O O . CYS A 1 75 ? -16.795 1.395 8.274 1.00 85.75 75 CYS A O 1
ATOM 579 N N . TYR A 1 76 ? -16.427 0.159 6.431 1.00 86.62 76 TYR A N 1
ATOM 580 C CA . TYR A 1 76 ? -17.821 -0.237 6.231 1.00 86.62 76 TYR A CA 1
ATOM 581 C C . TYR A 1 76 ? -18.381 -0.940 7.470 1.00 86.62 76 TYR A C 1
ATOM 583 O O . TYR A 1 76 ? -19.400 -0.509 8.007 1.00 86.62 76 TYR A O 1
ATOM 591 N N . TYR A 1 77 ? -17.674 -1.952 7.977 1.00 83.94 77 TYR A N 1
ATOM 592 C CA . TYR A 1 77 ? -18.072 -2.701 9.168 1.00 83.94 77 TYR A CA 1
ATOM 593 C C . TYR A 1 77 ? -18.221 -1.796 10.400 1.00 83.94 77 TYR A C 1
ATOM 595 O O . TYR A 1 77 ? -19.229 -1.847 11.099 1.00 83.94 77 TYR A O 1
ATOM 603 N N . ILE A 1 78 ? -17.257 -0.905 10.648 1.00 84.25 78 ILE A N 1
ATOM 604 C CA . ILE A 1 78 ? -17.262 -0.026 11.829 1.00 84.25 78 ILE A CA 1
ATOM 605 C C . ILE A 1 78 ? -18.345 1.060 11.737 1.00 84.25 78 ILE A C 1
ATOM 607 O O . ILE A 1 78 ? -18.938 1.427 12.756 1.00 84.25 78 ILE A O 1
ATOM 611 N N . LEU A 1 79 ? -18.610 1.595 10.541 1.00 83.81 79 LEU A N 1
ATOM 612 C CA . LEU A 1 79 ? -19.593 2.663 10.348 1.00 83.81 79 LEU A CA 1
ATOM 613 C C . LEU A 1 79 ? -21.030 2.145 10.266 1.00 83.81 79 LEU A C 1
ATOM 615 O O . LEU A 1 79 ? -21.927 2.794 10.806 1.00 83.81 79 LEU A O 1
ATOM 619 N N . LYS A 1 80 ? -21.257 1.016 9.587 1.00 83.56 80 LYS A N 1
ATOM 620 C CA . LYS A 1 80 ? -22.594 0.443 9.381 1.00 83.56 80 LYS A CA 1
ATOM 621 C C . LYS A 1 80 ? -22.989 -0.584 10.434 1.00 83.56 80 LYS A C 1
ATOM 623 O O . LYS A 1 80 ? -24.180 -0.802 10.600 1.00 83.56 80 LYS A O 1
ATOM 628 N N . GLN A 1 81 ? -22.027 -1.163 11.160 1.00 77.12 81 GLN A N 1
ATOM 629 C CA . GLN A 1 81 ? -22.257 -2.273 12.097 1.00 77.12 81 GLN A CA 1
ATOM 630 C C . GLN A 1 81 ? -22.975 -3.470 11.447 1.00 77.12 81 GLN A C 1
ATOM 632 O O . GLN A 1 81 ? -23.640 -4.246 12.125 1.00 77.12 81 GLN A O 1
ATOM 637 N N . GLU A 1 82 ? -22.846 -3.612 10.128 1.00 77.94 82 GLU A N 1
ATOM 638 C CA . GLU A 1 82 ? -23.407 -4.719 9.361 1.00 77.94 82 GLU A CA 1
ATOM 639 C C . GLU A 1 82 ? -22.333 -5.775 9.120 1.00 77.94 82 GLU A C 1
ATOM 641 O O . GLU A 1 82 ? -21.167 -5.450 8.873 1.00 77.94 82 GLU A O 1
ATOM 646 N N . GLU A 1 83 ? -22.732 -7.044 9.152 1.00 74.62 83 GLU A N 1
ATOM 647 C CA . GLU A 1 83 ? -21.837 -8.146 8.828 1.00 74.62 83 GLU A CA 1
ATOM 648 C C . GLU A 1 83 ? -21.426 -8.089 7.351 1.00 74.62 83 GLU A C 1
ATOM 650 O O . GLU A 1 83 ? -22.248 -7.977 6.437 1.00 74.62 83 GLU A O 1
ATOM 655 N N . LEU A 1 84 ? -20.117 -8.158 7.111 1.00 72.75 84 LEU A N 1
ATOM 656 C CA . LEU A 1 84 ? -19.573 -8.248 5.765 1.00 72.75 84 LEU A CA 1
ATOM 657 C C . LEU A 1 84 ? -19.849 -9.645 5.208 1.00 72.75 84 LEU A C 1
ATOM 659 O O . LEU A 1 84 ? -19.396 -10.645 5.761 1.00 72.75 84 LEU A O 1
ATOM 663 N N . ASN A 1 85 ? -20.521 -9.707 4.059 1.00 75.44 85 ASN A N 1
ATOM 664 C CA . ASN A 1 85 ? -20.665 -10.939 3.285 1.00 75.44 85 ASN A CA 1
ATOM 665 C C . ASN A 1 85 ? -19.343 -11.286 2.578 1.00 75.44 85 ASN A C 1
ATOM 667 O O . ASN A 1 85 ? -19.200 -11.085 1.367 1.00 75.44 85 ASN A O 1
ATOM 671 N N . LEU A 1 86 ? -18.373 -11.776 3.350 1.00 72.44 86 LEU A N 1
ATOM 672 C CA . LEU A 1 86 ? -17.085 -12.264 2.856 1.00 72.44 86 LEU A CA 1
ATOM 673 C C . LEU A 1 86 ? -17.302 -13.459 1.909 1.00 72.44 86 LEU A C 1
ATOM 675 O O . LEU A 1 86 ? -18.172 -14.299 2.143 1.00 72.44 86 LEU A O 1
ATOM 679 N N . GLY A 1 87 ? -16.546 -13.531 0.814 1.00 73.69 87 GLY A N 1
ATOM 680 C CA . GLY A 1 87 ? -16.563 -14.659 -0.126 1.00 73.69 87 GLY A CA 1
ATOM 681 C C . GLY A 1 87 ? -17.470 -14.493 -1.350 1.00 73.69 87 GLY A C 1
ATOM 682 O O . GLY A 1 87 ? -17.170 -15.052 -2.405 1.00 73.69 87 GLY A O 1
ATOM 683 N N . LYS A 1 88 ? -18.545 -13.692 -1.290 1.00 80.56 88 LYS A N 1
ATOM 684 C CA . LYS A 1 88 ? -19.478 -13.548 -2.433 1.00 80.56 88 LYS A CA 1
ATOM 685 C C . LYS A 1 88 ? -18.871 -12.782 -3.617 1.00 80.56 88 LYS A C 1
ATOM 687 O O . LYS A 1 88 ? -19.198 -13.063 -4.772 1.00 80.56 88 LYS A O 1
ATOM 692 N N . TYR A 1 89 ? -18.004 -11.808 -3.339 1.00 80.44 89 TYR A N 1
ATOM 693 C CA . TYR A 1 89 ? -17.409 -10.926 -4.352 1.00 80.44 89 TYR A CA 1
ATOM 694 C C . TYR A 1 89 ? -15.879 -10.935 -4.369 1.00 80.44 89 TYR A C 1
ATOM 696 O O . TYR A 1 89 ? -15.279 -10.232 -5.183 1.00 80.44 89 TYR A O 1
ATOM 704 N N . ASP A 1 90 ? -15.251 -11.768 -3.543 1.00 80.25 90 ASP A N 1
ATOM 705 C CA . ASP A 1 90 ? -13.796 -11.834 -3.403 1.00 80.25 90 ASP A CA 1
ATOM 706 C C . ASP A 1 90 ? -13.120 -12.146 -4.744 1.00 80.25 90 ASP A C 1
ATOM 708 O O . ASP A 1 90 ? -12.099 -11.554 -5.078 1.00 80.25 90 ASP A O 1
ATOM 712 N N . TRP A 1 91 ? -13.737 -12.983 -5.590 1.00 81.25 91 TRP A N 1
ATOM 713 C CA . TRP A 1 91 ? -13.211 -13.292 -6.925 1.00 81.25 91 TRP A CA 1
ATOM 714 C C . TRP A 1 91 ? -13.096 -12.055 -7.830 1.00 81.25 91 TRP A C 1
ATOM 716 O O . TRP A 1 91 ? -12.149 -11.955 -8.613 1.00 81.25 91 TRP A O 1
ATOM 726 N N . LYS A 1 92 ? -14.021 -11.087 -7.718 1.00 82.56 92 LYS A N 1
ATOM 727 C CA . LYS A 1 92 ? -13.961 -9.829 -8.483 1.00 82.56 92 LYS A CA 1
ATOM 728 C C . LYS A 1 92 ? -12.798 -8.972 -7.999 1.00 82.56 92 LYS A C 1
ATOM 730 O O . LYS A 1 92 ? -12.091 -8.388 -8.815 1.00 82.56 92 LYS A O 1
ATOM 735 N N . MET A 1 93 ? -12.581 -8.942 -6.686 1.00 74.81 93 MET A N 1
ATOM 736 C CA . MET A 1 93 ? -11.468 -8.224 -6.068 1.00 74.81 93 MET A CA 1
ATOM 737 C C . MET A 1 93 ? -10.122 -8.843 -6.450 1.00 74.81 93 MET A C 1
ATOM 739 O O . MET A 1 93 ? -9.234 -8.119 -6.888 1.00 74.81 93 MET A O 1
ATOM 743 N N . PHE A 1 94 ? -9.991 -10.172 -6.394 1.00 77.88 94 PHE A N 1
ATOM 744 C CA . PHE A 1 94 ? -8.788 -10.879 -6.846 1.00 77.88 94 PHE A CA 1
ATOM 745 C C . PHE A 1 94 ? -8.522 -10.685 -8.340 1.00 77.88 94 PHE A C 1
ATOM 747 O O . PHE A 1 94 ? -7.379 -10.472 -8.742 1.00 77.88 94 PHE A O 1
ATOM 754 N N . SER A 1 95 ? -9.573 -10.695 -9.164 1.00 80.12 95 SER A N 1
ATOM 755 C CA . SER A 1 95 ? -9.442 -10.427 -10.599 1.00 80.12 95 SER A CA 1
ATOM 756 C C . SER A 1 95 ? -8.915 -9.014 -10.839 1.00 80.12 95 SER A C 1
ATOM 758 O O . SER A 1 95 ? -7.932 -8.836 -11.550 1.00 80.12 95 SER A O 1
ATOM 760 N N . PHE A 1 96 ? -9.495 -8.004 -10.191 1.00 77.50 96 PHE A N 1
ATOM 761 C CA . PHE A 1 96 ? -8.993 -6.634 -10.286 1.00 77.50 96 PHE A CA 1
ATOM 762 C C . PHE A 1 96 ? -7.557 -6.499 -9.751 1.00 77.50 96 PHE A C 1
ATOM 764 O O . PHE A 1 96 ? -6.753 -5.782 -10.327 1.00 77.50 96 PHE A O 1
ATOM 771 N N . MET A 1 97 ? -7.201 -7.220 -8.692 1.00 74.31 97 MET A N 1
ATOM 772 C CA . MET A 1 97 ? -5.883 -7.140 -8.061 1.00 74.31 97 MET A CA 1
ATOM 773 C C . MET A 1 97 ? -4.758 -7.721 -8.917 1.00 74.31 97 MET A C 1
ATOM 775 O O . MET A 1 97 ? -3.682 -7.141 -8.959 1.00 74.31 97 MET A O 1
ATOM 779 N N . PHE A 1 98 ? -4.974 -8.863 -9.567 1.00 79.62 98 PHE A N 1
ATOM 780 C CA . PHE A 1 98 ? -3.907 -9.549 -10.299 1.00 79.62 98 PHE A CA 1
ATOM 781 C C . PHE A 1 98 ? -4.015 -9.356 -11.807 1.00 79.62 98 PHE A C 1
ATOM 783 O O . PHE A 1 98 ? -3.008 -9.129 -12.476 1.00 79.62 98 PHE A O 1
ATOM 790 N N . VAL A 1 99 ? -5.231 -9.411 -12.352 1.00 81.50 99 VAL A N 1
ATOM 791 C CA . VAL A 1 99 ? -5.446 -9.385 -13.803 1.00 81.50 99 VAL A CA 1
ATOM 792 C C . VAL A 1 99 ? -5.238 -7.980 -14.353 1.00 81.50 99 VAL A C 1
ATOM 794 O O . VAL A 1 99 ? -4.569 -7.833 -15.371 1.00 81.50 99 VAL A O 1
ATOM 797 N N . PHE A 1 100 ? -5.740 -6.938 -13.681 1.00 80.38 100 PHE A N 1
ATOM 798 C CA . PHE A 1 100 ? -5.548 -5.565 -14.162 1.00 80.38 100 PHE A CA 1
ATOM 799 C C . PHE A 1 100 ? -4.063 -5.161 -14.175 1.00 80.38 100 PHE A C 1
ATOM 801 O O . PHE A 1 100 ? -3.589 -4.762 -15.242 1.00 80.38 100 PHE A O 1
ATOM 808 N N . PRO A 1 101 ? -3.275 -5.337 -13.092 1.00 79.38 101 PRO A N 1
ATOM 809 C CA . PRO A 1 101 ? -1.845 -5.045 -13.143 1.00 79.38 101 PRO A CA 1
ATOM 810 C C . PRO A 1 101 ? -1.107 -5.891 -14.172 1.00 79.38 101 PRO A C 1
ATOM 812 O O . PRO A 1 101 ? -0.276 -5.351 -14.896 1.00 79.38 101 PRO A O 1
ATOM 815 N N . ALA A 1 102 ? -1.443 -7.179 -14.304 1.00 81.81 102 ALA A N 1
ATOM 816 C CA . ALA A 1 102 ? -0.840 -8.040 -15.315 1.00 81.81 102 ALA A CA 1
ATOM 817 C C . ALA A 1 102 ? -1.097 -7.525 -16.740 1.00 81.81 102 ALA A C 1
ATOM 819 O O . ALA A 1 102 ? -0.149 -7.409 -17.513 1.00 81.81 102 ALA A O 1
ATOM 820 N N . ILE A 1 103 ? -2.339 -7.154 -17.082 1.00 84.94 103 ILE A N 1
ATOM 821 C CA . ILE A 1 103 ? -2.682 -6.598 -18.402 1.00 84.94 103 ILE A CA 1
ATOM 822 C C . ILE A 1 103 ? -1.854 -5.346 -18.676 1.00 84.94 103 ILE A C 1
ATOM 824 O O . ILE A 1 103 ? -1.222 -5.237 -19.727 1.00 84.94 103 ILE A O 1
ATOM 828 N N . VAL A 1 104 ? -1.814 -4.406 -17.734 1.00 79.12 104 VAL A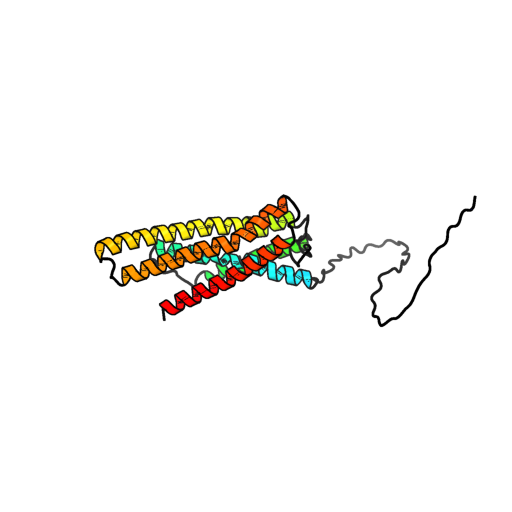 N 1
ATOM 829 C CA . VAL A 1 104 ? -1.117 -3.146 -17.988 1.00 79.12 104 VAL A CA 1
ATOM 830 C C . VAL A 1 104 ? 0.402 -3.344 -18.033 1.00 79.12 104 VAL A C 1
ATOM 832 O O . VAL A 1 104 ? 1.074 -2.756 -18.879 1.00 79.12 104 VAL A O 1
ATOM 835 N N . LEU A 1 105 ? 0.965 -4.239 -17.222 1.00 79.12 105 LEU A N 1
ATOM 836 C CA . LEU A 1 105 ? 2.383 -4.599 -17.298 1.00 79.12 105 LEU A CA 1
ATOM 837 C C . LEU A 1 105 ? 2.738 -5.289 -18.621 1.00 79.12 105 LEU A C 1
ATOM 839 O O . LEU A 1 105 ? 3.783 -4.995 -19.199 1.00 79.12 105 LEU A O 1
ATOM 843 N N . VAL A 1 106 ? 1.852 -6.130 -19.155 1.00 84.31 106 VAL A N 1
ATOM 844 C CA . VAL A 1 106 ? 1.996 -6.689 -20.506 1.00 84.31 106 VAL A CA 1
ATOM 845 C C . VAL A 1 106 ? 2.030 -5.565 -21.548 1.00 84.31 106 VAL A C 1
ATOM 847 O O . VAL A 1 106 ? 2.922 -5.555 -22.397 1.00 84.31 106 VAL A O 1
ATOM 850 N N . THR A 1 107 ? 1.146 -4.563 -21.454 1.00 82.62 107 THR A N 1
ATOM 851 C CA . THR A 1 107 ? 1.181 -3.407 -22.374 1.00 82.62 107 THR A CA 1
ATOM 852 C C . THR A 1 107 ? 2.452 -2.566 -22.231 1.00 82.62 107 THR A C 1
ATOM 854 O O . THR A 1 107 ? 3.015 -2.128 -23.235 1.00 82.62 107 THR A O 1
ATOM 857 N N . ALA A 1 108 ? 2.956 -2.380 -21.009 1.00 78.56 108 ALA A N 1
ATOM 858 C CA . ALA A 1 108 ? 4.212 -1.680 -20.767 1.00 78.56 108 ALA A CA 1
ATOM 859 C C . ALA A 1 108 ? 5.395 -2.446 -21.378 1.00 78.56 108 ALA A C 1
ATOM 861 O O . ALA A 1 108 ? 6.271 -1.839 -21.993 1.00 78.56 108 ALA A O 1
ATOM 862 N N . ASN A 1 109 ? 5.396 -3.777 -21.276 1.00 79.12 109 ASN A N 1
ATOM 863 C CA . ASN A 1 109 ? 6.423 -4.627 -21.869 1.00 79.12 109 ASN A CA 1
ATOM 864 C C . ASN A 1 109 ? 6.432 -4.541 -23.405 1.00 79.12 109 ASN A C 1
ATOM 866 O O . ASN A 1 109 ? 7.483 -4.298 -23.998 1.00 79.12 109 ASN A O 1
ATOM 870 N N . PHE A 1 110 ? 5.265 -4.647 -24.053 1.00 81.81 110 PHE A N 1
ATOM 871 C CA . PHE A 1 110 ? 5.152 -4.516 -25.514 1.00 81.81 110 PHE A CA 1
ATOM 872 C C . PHE A 1 110 ? 5.618 -3.150 -26.032 1.00 81.81 110 PHE A C 1
ATOM 874 O O . PHE A 1 110 ? 6.212 -3.069 -27.103 1.00 81.81 110 PHE A O 1
ATOM 881 N N . ASN A 1 111 ? 5.429 -2.086 -25.248 1.00 79.44 111 ASN A N 1
ATOM 882 C CA . ASN A 1 111 ? 5.905 -0.741 -25.580 1.00 79.44 111 ASN A CA 1
ATOM 883 C C . ASN A 1 111 ? 7.387 -0.498 -25.233 1.00 79.44 111 ASN A C 1
ATOM 885 O O . ASN A 1 111 ? 7.880 0.628 -25.343 1.00 79.44 111 ASN A O 1
ATOM 889 N N . GLY A 1 112 ? 8.115 -1.531 -24.796 1.00 74.38 112 GLY A N 1
ATOM 890 C CA . GLY A 1 112 ? 9.520 -1.427 -24.403 1.00 74.38 112 GLY A CA 1
ATOM 891 C C . GLY A 1 112 ? 9.743 -0.641 -23.109 1.00 74.38 112 GLY A C 1
ATOM 892 O O . GLY A 1 112 ? 10.848 -0.159 -22.877 1.00 74.38 112 GLY A O 1
ATOM 893 N N . GLY A 1 113 ? 8.708 -0.500 -22.277 1.00 73.88 113 GLY A N 1
ATOM 894 C CA . GLY A 1 113 ? 8.754 0.169 -20.978 1.00 73.88 113 GLY A CA 1
ATOM 895 C C . GLY A 1 113 ? 9.374 -0.677 -19.864 1.00 73.88 113 GLY A C 1
ATOM 896 O O . GLY A 1 113 ? 9.622 -0.141 -18.790 1.00 73.88 113 GLY A O 1
ATOM 897 N N . MET A 1 114 ? 9.654 -1.964 -20.104 1.00 72.94 114 MET A N 1
ATOM 898 C CA . MET A 1 114 ? 10.292 -2.870 -19.140 1.00 72.94 114 MET A CA 1
ATOM 899 C C . MET A 1 114 ? 11.765 -3.147 -19.455 1.00 72.94 114 MET A C 1
ATOM 901 O O . MET A 1 114 ? 12.175 -3.214 -20.617 1.00 72.94 114 MET A O 1
ATOM 905 N N . GLY A 1 115 ? 12.562 -3.325 -18.401 1.00 67.94 115 GLY A N 1
ATOM 906 C CA . GLY A 1 115 ? 13.965 -3.730 -18.455 1.00 67.94 115 GLY A CA 1
ATOM 907 C C . GLY A 1 115 ? 14.786 -3.152 -17.307 1.00 67.94 115 GLY A C 1
ATOM 908 O O . GLY A 1 115 ? 14.257 -2.856 -16.241 1.00 67.94 115 GLY A O 1
ATOM 909 N N . HIS A 1 116 ? 16.094 -3.032 -17.501 1.00 68.88 116 HIS A N 1
ATOM 910 C CA . HIS A 1 116 ? 16.997 -2.536 -16.466 1.00 68.88 116 HIS A CA 1
ATOM 911 C C . HIS A 1 116 ? 16.795 -1.031 -16.198 1.00 68.88 116 HIS A C 1
ATOM 913 O O . HIS A 1 116 ? 16.670 -0.258 -17.149 1.00 68.88 116 HIS A O 1
ATOM 919 N N . ASN A 1 117 ? 16.765 -0.632 -14.923 1.00 68.50 117 ASN A N 1
ATOM 920 C CA . ASN A 1 117 ? 16.613 0.759 -14.466 1.00 68.50 117 ASN A CA 1
ATOM 921 C C . ASN A 1 117 ? 17.828 1.245 -13.640 1.00 68.50 117 ASN A C 1
ATOM 923 O O . ASN A 1 117 ? 17.680 1.912 -12.620 1.00 68.50 117 ASN A O 1
ATOM 927 N N . GLY A 1 118 ? 19.023 0.777 -14.008 1.00 64.00 118 GLY A N 1
ATOM 928 C CA . GLY A 1 118 ? 20.286 1.108 -13.345 1.00 64.00 118 GLY A CA 1
ATOM 929 C C . GLY A 1 118 ? 20.654 0.190 -12.172 1.00 64.00 118 GLY A C 1
ATOM 930 O O . GLY A 1 118 ? 21.805 -0.227 -12.066 1.00 64.00 118 GLY A O 1
ATOM 931 N N . LEU A 1 119 ? 19.701 -0.183 -11.305 1.00 65.12 119 LEU A N 1
ATOM 932 C CA . LEU A 1 119 ? 19.982 -1.003 -10.105 1.00 65.12 119 LEU A CA 1
ATOM 933 C C . LEU A 1 119 ? 19.230 -2.328 -10.045 1.00 65.12 119 LEU A C 1
ATOM 935 O O . LEU A 1 119 ? 19.722 -3.286 -9.450 1.00 65.12 119 LEU A O 1
ATOM 939 N N . TYR A 1 120 ? 18.055 -2.414 -10.658 1.00 70.69 120 TYR A N 1
ATOM 940 C CA . TYR A 1 120 ? 17.274 -3.641 -10.690 1.00 70.69 120 TYR A CA 1
ATOM 941 C C . TYR A 1 120 ? 16.532 -3.783 -12.017 1.00 70.69 120 TYR A C 1
ATOM 943 O O . TYR A 1 120 ? 16.767 -3.076 -13.001 1.00 70.69 120 TYR A O 1
ATOM 951 N N . CYS A 1 121 ? 15.697 -4.811 -12.076 1.00 72.00 121 CYS A N 1
ATOM 952 C CA . CYS A 1 121 ? 14.875 -5.120 -13.227 1.00 72.00 121 CYS A CA 1
ATOM 953 C C . CYS A 1 121 ? 13.488 -4.524 -12.947 1.00 72.00 121 CYS A C 1
ATOM 955 O O . CYS A 1 121 ? 12.845 -4.891 -11.963 1.00 72.00 121 CYS A O 1
ATOM 957 N N . GLY A 1 122 ? 13.045 -3.568 -13.766 1.00 73.25 122 GLY A N 1
ATOM 958 C CA . GLY A 1 122 ? 11.791 -2.850 -13.552 1.00 73.25 122 GLY A CA 1
ATOM 959 C C . GLY A 1 122 ? 11.309 -2.092 -14.787 1.00 73.25 122 GLY A C 1
ATOM 960 O O . GLY A 1 122 ? 11.351 -2.607 -15.906 1.00 73.25 122 GLY A O 1
ATOM 961 N N . LEU A 1 123 ? 10.807 -0.874 -14.574 1.00 73.44 123 LEU A N 1
ATOM 962 C CA . LEU A 1 123 ? 10.440 0.050 -15.648 1.00 73.44 123 LEU A CA 1
ATOM 963 C C . LEU A 1 123 ? 11.690 0.808 -16.120 1.00 73.44 123 LEU A C 1
ATOM 965 O O . LEU A 1 123 ? 12.404 1.367 -15.293 1.00 73.44 123 LEU A O 1
ATOM 969 N N . LYS A 1 124 ? 11.953 0.818 -17.432 1.00 70.25 124 LYS A N 1
ATOM 970 C CA . LYS A 1 124 ? 13.142 1.447 -18.039 1.00 70.25 124 LYS A CA 1
ATOM 971 C C . LYS A 1 124 ? 13.167 2.964 -17.851 1.00 70.25 124 LYS A C 1
ATOM 973 O O . LYS A 1 124 ? 12.132 3.622 -17.879 1.00 70.25 124 LYS A O 1
ATOM 978 N N . GLU A 1 125 ? 14.359 3.539 -17.789 1.00 64.19 125 GLU A N 1
ATOM 979 C CA . GLU A 1 125 ? 14.545 4.993 -17.816 1.00 64.19 125 GLU A CA 1
ATOM 980 C C . GLU A 1 125 ? 14.094 5.611 -19.157 1.00 64.19 125 GLU A C 1
ATOM 982 O O . GLU A 1 125 ? 14.049 4.954 -20.204 1.00 64.19 125 GLU A O 1
ATOM 987 N N . GLY A 1 126 ? 13.675 6.879 -19.127 1.00 69.69 126 GLY A N 1
ATOM 988 C CA . GLY A 1 126 ? 13.102 7.582 -20.280 1.00 69.69 126 GLY A CA 1
ATOM 989 C C . GLY A 1 126 ? 11.671 7.136 -20.600 1.00 69.69 126 GLY A C 1
ATOM 990 O O . GLY A 1 126 ? 10.711 7.678 -20.053 1.00 69.69 126 GLY A O 1
ATOM 991 N N . LYS A 1 127 ? 11.500 6.127 -21.471 1.00 64.19 127 LYS A N 1
ATOM 992 C CA . LYS A 1 127 ? 10.162 5.648 -21.892 1.00 64.19 127 LYS A CA 1
ATOM 993 C C . LYS A 1 127 ? 9.342 5.054 -20.743 1.00 64.19 127 LYS A C 1
ATOM 995 O O . LYS A 1 127 ? 8.116 5.061 -20.817 1.00 64.19 127 LYS A O 1
ATOM 1000 N N . GLY A 1 128 ? 9.984 4.550 -19.690 1.00 65.38 128 GLY A N 1
ATOM 1001 C CA . GLY A 1 128 ? 9.296 4.043 -18.505 1.00 65.38 128 GLY A CA 1
ATOM 1002 C C . GLY A 1 128 ? 9.002 5.100 -17.444 1.00 65.38 128 GLY A C 1
ATOM 1003 O O . GLY A 1 128 ? 8.339 4.749 -16.479 1.00 65.38 128 GLY A O 1
ATOM 1004 N N . VAL A 1 129 ? 9.382 6.377 -17.612 1.00 74.12 129 VAL A N 1
ATOM 1005 C CA . VAL A 1 129 ? 8.978 7.461 -16.686 1.00 74.12 129 VAL A CA 1
ATOM 1006 C C . VAL A 1 129 ? 7.459 7.641 -16.703 1.00 74.12 129 VAL A C 1
ATOM 1008 O O . VAL A 1 129 ? 6.822 7.646 -15.652 1.00 74.12 129 VAL A O 1
ATOM 1011 N N . LEU A 1 130 ? 6.857 7.687 -17.897 1.00 77.19 130 LEU A N 1
ATOM 1012 C CA . LEU A 1 130 ? 5.400 7.749 -18.046 1.00 77.19 130 LEU A CA 1
ATOM 1013 C C . LEU A 1 130 ? 4.721 6.511 -17.444 1.00 77.19 130 LEU A C 1
ATOM 1015 O O . LEU A 1 130 ? 3.726 6.628 -16.733 1.00 77.19 130 LEU A O 1
ATOM 1019 N N . TRP A 1 131 ? 5.275 5.322 -17.690 1.00 76.75 131 TRP A N 1
ATOM 1020 C CA . TRP A 1 131 ? 4.747 4.090 -17.105 1.00 76.75 131 TRP A CA 1
ATOM 1021 C C . TRP A 1 131 ? 4.903 4.070 -15.586 1.00 76.75 131 TRP A C 1
ATOM 1023 O O . TRP A 1 131 ? 3.986 3.643 -14.900 1.00 76.75 131 TRP A O 1
ATOM 1033 N N . ASN A 1 132 ? 6.007 4.582 -15.045 1.00 76.62 132 ASN A N 1
ATOM 1034 C CA . ASN A 1 132 ? 6.236 4.692 -13.607 1.00 76.62 132 ASN A CA 1
ATOM 1035 C C . ASN A 1 132 ? 5.193 5.621 -12.980 1.00 76.62 132 ASN A C 1
ATOM 1037 O O . ASN A 1 132 ? 4.562 5.269 -11.987 1.00 76.62 132 ASN A O 1
ATOM 1041 N N . PHE A 1 133 ? 4.899 6.745 -13.627 1.00 77.44 133 PHE A N 1
ATOM 1042 C CA . PHE A 1 133 ? 3.845 7.639 -13.170 1.00 77.44 133 PHE A CA 1
ATOM 1043 C C . PHE A 1 133 ? 2.474 6.972 -13.104 1.00 77.44 133 PHE A C 1
ATOM 1045 O O . PHE A 1 133 ? 1.824 6.976 -12.060 1.00 77.44 133 PHE A O 1
ATOM 1052 N N . LEU A 1 134 ? 2.045 6.386 -14.222 1.00 77.38 134 LEU A N 1
ATOM 1053 C CA . LEU A 1 134 ? 0.708 5.816 -14.357 1.00 77.38 134 LEU A CA 1
ATOM 1054 C C . LEU A 1 134 ? 0.528 4.561 -13.497 1.00 77.38 134 LEU A C 1
ATOM 1056 O O . LEU A 1 134 ? -0.560 4.327 -12.981 1.00 77.38 134 LEU A O 1
ATOM 1060 N N . MET A 1 135 ? 1.588 3.767 -13.334 1.00 72.69 135 MET A N 1
ATOM 1061 C CA . MET A 1 135 ? 1.518 2.435 -12.724 1.00 72.69 135 MET A CA 1
ATOM 1062 C C . MET A 1 135 ? 2.009 2.364 -11.290 1.00 72.69 135 MET A C 1
ATOM 1064 O O . MET A 1 135 ? 1.661 1.423 -10.581 1.00 72.69 135 MET A O 1
ATOM 1068 N N . ILE A 1 136 ? 2.835 3.315 -10.866 1.00 74.56 136 ILE A N 1
ATOM 1069 C CA . ILE A 1 136 ? 3.443 3.312 -9.537 1.00 74.56 136 ILE A CA 1
ATOM 1070 C C . ILE A 1 136 ? 2.982 4.551 -8.785 1.00 74.56 136 ILE A C 1
ATOM 1072 O O . ILE A 1 136 ? 2.313 4.422 -7.764 1.00 74.56 136 ILE A O 1
ATOM 1076 N N . PHE A 1 137 ? 3.257 5.748 -9.305 1.00 81.25 137 PHE A N 1
ATOM 1077 C CA . PHE A 1 137 ? 2.967 6.976 -8.568 1.00 81.25 137 PHE A CA 1
ATOM 1078 C C . PHE A 1 137 ? 1.467 7.215 -8.354 1.00 81.25 137 PHE A C 1
ATOM 1080 O O . PHE A 1 137 ? 1.046 7.362 -7.209 1.00 81.25 137 PHE A O 1
ATOM 1087 N N . ILE A 1 138 ? 0.650 7.230 -9.416 1.00 82.50 138 ILE A N 1
ATOM 1088 C CA . ILE A 1 138 ? -0.799 7.483 -9.300 1.00 82.50 138 ILE A CA 1
ATOM 1089 C C . ILE A 1 138 ? -1.473 6.457 -8.373 1.00 82.50 138 ILE A C 1
ATOM 1091 O O . ILE A 1 138 ? -2.211 6.880 -7.474 1.00 82.50 138 ILE A O 1
ATOM 1095 N N . PRO A 1 139 ? -1.227 5.137 -8.511 1.00 78.94 139 PRO A N 1
ATOM 1096 C CA . PRO A 1 139 ? -1.785 4.155 -7.589 1.00 78.94 139 PRO A CA 1
ATOM 1097 C C . PRO A 1 139 ? -1.340 4.382 -6.145 1.00 78.94 139 PRO A C 1
ATOM 1099 O O . PRO A 1 139 ? -2.187 4.398 -5.258 1.00 78.94 139 PRO A O 1
ATOM 1102 N N . ILE A 1 140 ? -0.051 4.635 -5.897 1.00 81.31 140 ILE A N 1
ATOM 1103 C CA . ILE A 1 140 ? 0.466 4.866 -4.539 1.00 81.31 140 ILE A CA 1
ATOM 1104 C C . ILE A 1 140 ? -0.118 6.136 -3.919 1.00 81.31 140 ILE A C 1
ATOM 1106 O O . ILE A 1 140 ? -0.552 6.111 -2.769 1.00 81.31 140 ILE A O 1
ATOM 1110 N N . ALA A 1 141 ? -0.199 7.230 -4.675 1.00 83.25 141 ALA A N 1
ATOM 1111 C CA . ALA A 1 141 ? -0.832 8.461 -4.214 1.00 83.25 141 ALA A CA 1
ATOM 1112 C C . ALA A 1 141 ? -2.311 8.227 -3.870 1.00 83.25 141 ALA A C 1
ATOM 1114 O O . ALA A 1 141 ? -2.782 8.661 -2.819 1.00 83.25 141 ALA A O 1
ATOM 1115 N N . THR A 1 142 ? -3.024 7.477 -4.714 1.00 84.00 142 THR A N 1
ATOM 1116 C CA . THR A 1 142 ? -4.424 7.101 -4.473 1.00 84.00 142 THR A CA 1
ATOM 1117 C C . THR A 1 142 ? -4.562 6.290 -3.186 1.00 84.00 142 THR A C 1
ATOM 1119 O O . THR A 1 142 ? -5.445 6.585 -2.385 1.00 84.00 142 THR A O 1
ATOM 1122 N N . ILE A 1 143 ? -3.672 5.323 -2.940 1.00 83.75 143 ILE A N 1
ATOM 1123 C CA . ILE A 1 143 ? -3.653 4.531 -1.700 1.00 83.75 143 ILE A CA 1
ATOM 1124 C C . ILE A 1 143 ? -3.456 5.421 -0.489 1.00 83.75 143 ILE A C 1
ATOM 1126 O O . ILE A 1 143 ? -4.276 5.376 0.421 1.00 83.75 143 ILE A O 1
ATOM 1130 N N . ILE A 1 144 ? -2.407 6.249 -0.484 1.00 84.25 144 ILE A N 1
ATOM 1131 C CA . ILE A 1 144 ? -2.105 7.124 0.652 1.00 84.25 144 ILE A CA 1
ATOM 1132 C C . ILE A 1 144 ? -3.326 7.979 0.979 1.00 84.25 144 ILE A C 1
ATOM 1134 O O . ILE A 1 144 ? -3.718 8.059 2.140 1.00 84.25 144 ILE A O 1
ATOM 1138 N N . ILE A 1 145 ? -3.952 8.585 -0.032 1.00 86.75 145 ILE A N 1
ATOM 1139 C CA . ILE A 1 145 ? -5.112 9.458 0.159 1.00 86.75 145 ILE A CA 1
ATOM 1140 C C . ILE A 1 145 ? -6.310 8.660 0.685 1.00 86.75 145 ILE A C 1
ATOM 1142 O O . ILE A 1 145 ? -6.870 9.007 1.726 1.00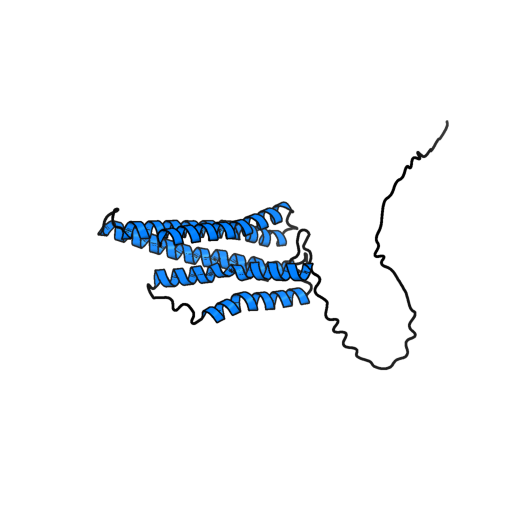 86.75 145 ILE A O 1
ATOM 1146 N N . VAL A 1 146 ? -6.703 7.591 -0.010 1.00 88.62 146 VAL A N 1
ATOM 1147 C CA . VAL A 1 146 ? -7.913 6.825 0.314 1.00 88.62 146 VAL A CA 1
ATOM 1148 C C . VAL A 1 146 ? -7.770 6.120 1.659 1.00 88.62 146 VAL A C 1
ATOM 1150 O O . VAL A 1 146 ? -8.662 6.235 2.497 1.00 88.62 146 VAL A O 1
ATOM 1153 N N . GLU A 1 147 ? -6.653 5.441 1.918 1.00 86.94 147 GLU A N 1
ATOM 1154 C CA . GLU A 1 147 ? -6.427 4.769 3.200 1.00 86.94 147 GLU A CA 1
ATOM 1155 C C . GLU A 1 147 ? -6.345 5.757 4.352 1.00 86.94 147 GLU A C 1
ATOM 1157 O O . GLU A 1 147 ? -6.978 5.523 5.379 1.00 86.94 147 GLU A O 1
ATOM 1162 N N . SER A 1 148 ? -5.643 6.883 4.187 1.00 85.31 148 SER A N 1
ATOM 1163 C CA . SER A 1 148 ? -5.583 7.896 5.245 1.00 85.31 148 SER A CA 1
ATOM 1164 C C . SER A 1 148 ? -6.981 8.389 5.601 1.00 85.31 148 SER A C 1
ATOM 1166 O O . SER A 1 148 ? -7.325 8.432 6.779 1.00 85.31 148 SER A O 1
ATOM 1168 N N . ILE A 1 149 ? -7.826 8.689 4.607 1.00 90.12 149 ILE A N 1
ATOM 1169 C CA . ILE A 1 149 ? -9.214 9.109 4.847 1.00 90.12 149 ILE A CA 1
ATOM 1170 C C . ILE A 1 149 ? -9.989 8.015 5.591 1.00 90.12 149 ILE A C 1
ATOM 1172 O O . ILE A 1 149 ? -10.614 8.296 6.613 1.00 90.12 149 ILE A O 1
ATOM 1176 N N . LEU A 1 150 ? -9.935 6.768 5.116 1.00 90.31 150 LEU A N 1
ATOM 1177 C CA . LEU A 1 150 ? -10.675 5.656 5.716 1.00 90.31 150 LEU A CA 1
ATOM 1178 C C . LEU A 1 150 ? -10.242 5.395 7.162 1.00 90.31 150 LEU A C 1
ATOM 1180 O O . LEU A 1 150 ? -11.093 5.290 8.045 1.00 90.31 150 LEU A O 1
ATOM 1184 N N . TYR A 1 151 ? -8.939 5.349 7.433 1.00 87.69 151 TYR A N 1
ATOM 1185 C CA . TYR A 1 151 ? -8.441 5.138 8.788 1.00 87.69 151 TYR A CA 1
ATOM 1186 C C . TYR A 1 151 ? -8.703 6.333 9.707 1.00 87.69 151 TYR A C 1
ATOM 1188 O O . TYR A 1 151 ? -9.018 6.124 10.877 1.00 87.69 151 TYR A O 1
ATOM 1196 N N . ILE A 1 152 ? -8.650 7.573 9.209 1.00 87.56 152 ILE A N 1
ATOM 1197 C CA . ILE A 1 152 ? -9.038 8.756 9.993 1.00 87.56 152 ILE A CA 1
ATOM 1198 C C . ILE A 1 152 ? -10.521 8.681 10.379 1.00 87.56 152 ILE A C 1
ATOM 1200 O O . ILE A 1 152 ? -10.861 8.955 11.531 1.00 87.56 152 ILE A O 1
ATOM 1204 N N . LEU A 1 153 ? -11.405 8.264 9.466 1.00 90.25 153 LEU A N 1
ATOM 1205 C CA . LEU A 1 153 ? -12.831 8.068 9.763 1.00 90.25 153 LEU A CA 1
ATOM 1206 C C . LEU A 1 153 ? -13.048 6.981 10.822 1.00 90.25 153 LEU A C 1
ATOM 1208 O O . LEU A 1 153 ? -13.807 7.189 11.774 1.00 90.25 153 LEU A O 1
ATOM 1212 N N . ILE A 1 154 ? -12.347 5.852 10.689 1.00 88.25 154 ILE A N 1
ATOM 1213 C CA . ILE A 1 154 ? -12.342 4.765 11.675 1.00 88.25 154 ILE A CA 1
ATOM 1214 C C . ILE A 1 154 ? -11.899 5.302 13.043 1.00 88.25 154 ILE A C 1
ATOM 1216 O O . ILE A 1 154 ? -12.621 5.142 14.029 1.00 88.25 154 ILE A O 1
ATOM 1220 N N . LEU A 1 155 ? -10.760 5.996 13.106 1.00 87.25 155 LEU A N 1
ATOM 1221 C CA . LEU A 1 155 ? -10.218 6.570 14.339 1.00 87.25 155 LEU A CA 1
ATOM 1222 C C . LEU A 1 155 ? -11.185 7.567 14.979 1.00 87.25 155 LEU A C 1
ATOM 1224 O O . LEU A 1 155 ? -11.431 7.489 16.182 1.00 87.25 155 LEU A O 1
ATOM 1228 N N . TYR A 1 156 ? -11.778 8.465 14.192 1.00 89.00 156 TYR A N 1
ATOM 1229 C CA . TYR A 1 156 ? -12.752 9.435 14.687 1.00 89.00 156 TYR A CA 1
ATOM 1230 C C . TYR A 1 156 ? -13.960 8.742 15.329 1.00 89.00 156 TYR A C 1
ATOM 1232 O O . TYR A 1 156 ? -14.370 9.090 16.442 1.00 89.00 156 TYR A O 1
ATOM 1240 N N . LYS A 1 157 ? -14.497 7.708 14.668 1.00 88.69 157 LYS A N 1
ATOM 1241 C CA . LYS A 1 157 ? -15.615 6.913 15.187 1.00 88.69 157 LYS A CA 1
ATOM 1242 C C . LYS A 1 157 ? -15.230 6.178 16.473 1.00 88.69 157 LYS A C 1
ATOM 1244 O O . LYS A 1 157 ? -15.956 6.291 17.460 1.00 88.69 157 LYS A O 1
ATOM 1249 N N . LEU A 1 158 ? -14.080 5.500 16.499 1.00 86.12 158 LEU A N 1
ATOM 1250 C CA . LEU A 1 158 ? -13.565 4.796 17.680 1.00 86.12 158 LEU A CA 1
ATOM 1251 C C . LEU A 1 158 ? -13.372 5.743 18.869 1.00 86.12 158 LEU A C 1
ATOM 1253 O O . LEU A 1 158 ? -13.876 5.464 19.953 1.00 86.12 158 LEU A O 1
ATOM 1257 N N . HIS A 1 159 ? -12.727 6.895 18.677 1.00 84.69 159 HIS A N 1
ATOM 1258 C CA . HIS A 1 159 ? -12.545 7.887 19.743 1.00 84.69 159 HIS A CA 1
ATOM 1259 C C . HIS A 1 159 ? -13.876 8.435 20.275 1.00 84.69 159 HIS A C 1
ATOM 1261 O O . HIS A 1 159 ? -14.021 8.644 21.486 1.00 84.69 159 HIS A O 1
ATOM 1267 N N . GLY A 1 160 ? -14.862 8.631 19.396 1.00 85.44 160 GLY A N 1
ATOM 1268 C CA . GLY A 1 160 ? -16.222 8.995 19.786 1.00 85.44 160 GLY A CA 1
ATOM 1269 C C . GLY A 1 160 ? -16.872 7.945 20.690 1.00 85.44 160 GLY A C 1
ATOM 1270 O O . GLY A 1 160 ? -17.420 8.293 21.739 1.00 85.44 160 GLY A O 1
ATOM 1271 N N . GLU A 1 161 ? -16.771 6.665 20.330 1.00 84.56 161 GLU A N 1
ATOM 1272 C CA . GLU A 1 161 ? -17.315 5.559 21.131 1.00 84.56 161 GLU A CA 1
ATOM 1273 C C . GLU A 1 161 ? -16.560 5.374 22.463 1.00 84.56 161 GLU A C 1
ATOM 1275 O O . GLU A 1 161 ? -17.203 5.216 23.503 1.00 84.56 161 GLU A O 1
ATOM 1280 N N . VAL A 1 162 ? -15.225 5.528 22.492 1.00 83.25 162 VAL A N 1
ATOM 1281 C CA . VAL A 1 162 ? -14.437 5.546 23.747 1.00 83.25 162 VAL A CA 1
ATOM 1282 C C . VAL A 1 162 ? -14.974 6.614 24.699 1.00 83.25 162 VAL A C 1
ATOM 1284 O O . VAL A 1 162 ? -15.189 6.344 25.882 1.00 83.25 162 VAL A O 1
ATOM 1287 N N . LYS A 1 163 ? -15.218 7.834 24.202 1.00 83.50 163 LYS A N 1
ATOM 1288 C CA . LYS A 1 163 ? -15.710 8.944 25.032 1.00 83.50 163 LYS A CA 1
ATOM 1289 C C . LYS A 1 163 ? -17.104 8.658 25.597 1.00 83.50 163 LYS A C 1
ATOM 1291 O O . LYS A 1 163 ? -17.348 8.951 26.768 1.00 83.50 163 LYS A O 1
ATOM 1296 N N . LYS A 1 164 ? -18.004 8.076 24.796 1.00 84.44 164 LYS A N 1
ATOM 1297 C CA . LYS A 1 164 ? -19.363 7.705 25.231 1.00 84.44 164 LYS A CA 1
ATOM 1298 C C . LYS A 1 164 ? -19.339 6.612 26.297 1.00 84.44 164 LYS A C 1
ATOM 1300 O O . LYS A 1 164 ? -19.959 6.773 27.346 1.00 84.44 164 LYS A O 1
ATOM 1305 N N . ILE A 1 165 ? -18.583 5.540 26.071 1.00 80.69 165 ILE A N 1
ATOM 1306 C CA . ILE A 1 165 ? -18.518 4.401 26.996 1.00 80.69 165 ILE A CA 1
ATOM 1307 C C . ILE A 1 165 ? -17.830 4.799 28.296 1.00 80.69 165 ILE A C 1
ATOM 1309 O O . ILE A 1 165 ? -18.324 4.469 29.370 1.00 80.69 165 ILE A O 1
ATOM 1313 N N . LYS A 1 166 ? -16.763 5.598 28.230 1.00 79.94 166 LYS A N 1
ATOM 1314 C CA . LYS A 1 166 ? -16.114 6.154 29.423 1.00 79.94 166 LYS A CA 1
ATOM 1315 C C . LYS A 1 166 ? -17.068 7.009 30.260 1.00 79.94 166 LYS A C 1
ATOM 1317 O O . LYS A 1 166 ? -16.999 6.957 31.485 1.00 79.94 166 LYS A O 1
ATOM 1322 N N . LYS A 1 167 ? -17.967 7.763 29.614 1.00 82.19 167 LYS A N 1
ATOM 1323 C CA . LYS A 1 167 ? -18.992 8.569 30.295 1.00 82.19 167 LYS A CA 1
ATOM 1324 C C . LYS A 1 167 ? -20.099 7.711 30.925 1.00 82.19 167 LYS A C 1
ATOM 1326 O O . LYS A 1 167 ? -20.617 8.101 31.962 1.00 82.19 167 LYS A O 1
ATOM 1331 N N . SER A 1 168 ? -20.455 6.574 30.320 1.00 80.69 168 SER A N 1
ATOM 1332 C CA . SER A 1 168 ? -21.589 5.745 30.759 1.00 80.69 168 SER A CA 1
ATOM 1333 C C . SER A 1 168 ? -21.221 4.587 31.695 1.00 80.69 168 SER A C 1
ATOM 1335 O O . SER A 1 168 ? -22.005 4.271 32.580 1.00 80.69 168 SER A O 1
ATOM 1337 N N . LEU A 1 169 ? -20.079 3.925 31.489 1.00 73.38 169 LEU A N 1
ATOM 1338 C CA . LEU A 1 169 ? -19.662 2.713 32.218 1.00 73.38 169 LEU A CA 1
ATOM 1339 C C . LEU A 1 169 ? -18.354 2.908 33.015 1.00 73.38 169 LEU A C 1
ATOM 1341 O O . LEU A 1 169 ? -17.868 1.973 33.651 1.00 73.38 169 LEU A O 1
ATOM 1345 N N . GLY A 1 170 ? -17.753 4.101 32.971 1.00 69.00 170 GLY A N 1
ATOM 1346 C CA . GLY A 1 170 ? -16.475 4.389 33.625 1.00 69.00 170 GLY A CA 1
ATOM 1347 C C . GLY A 1 170 ? -15.256 3.747 32.940 1.00 69.00 170 GLY A C 1
ATOM 1348 O O . GLY A 1 170 ? -15.360 2.964 31.994 1.00 69.00 170 GLY A O 1
ATOM 1349 N N . ASN A 1 171 ? -14.055 4.094 33.418 1.00 66.38 171 ASN A N 1
ATOM 1350 C CA . ASN A 1 171 ? -12.775 3.697 32.804 1.00 66.38 171 ASN A CA 1
ATOM 1351 C C . ASN A 1 171 ? -12.463 2.189 32.861 1.00 66.38 171 ASN A C 1
ATOM 1353 O O . ASN A 1 171 ? -11.577 1.741 32.138 1.00 66.38 171 ASN A O 1
ATOM 1357 N N . GLN A 1 172 ? -13.127 1.415 33.724 1.00 69.00 172 GLN A N 1
ATOM 1358 C CA . GLN A 1 172 ? -12.732 0.030 34.013 1.00 69.00 172 GLN A CA 1
ATOM 1359 C C . GLN A 1 172 ? -13.546 -1.044 33.279 1.00 69.00 172 GLN A C 1
ATOM 1361 O O . GLN A 1 172 ? -13.197 -2.221 33.377 1.00 69.00 172 GLN A O 1
ATOM 1366 N N . SER A 1 173 ? -14.579 -0.675 32.515 1.00 76.44 173 SER A N 1
ATOM 1367 C CA . SER A 1 173 ? -15.373 -1.662 31.772 1.00 76.44 173 SER A CA 1
ATOM 1368 C C . SER A 1 173 ? -14.540 -2.382 30.700 1.00 76.44 173 SER A C 1
ATOM 1370 O O . SER A 1 173 ? -13.698 -1.774 30.033 1.00 76.44 173 SER A O 1
ATOM 1372 N N . MET A 1 174 ? -14.777 -3.688 30.511 1.00 76.00 174 MET A N 1
ATOM 1373 C CA . MET A 1 174 ? -14.093 -4.473 29.469 1.00 76.00 174 MET A CA 1
ATOM 1374 C C . MET A 1 174 ? -14.310 -3.886 28.068 1.00 76.00 174 MET A C 1
ATOM 1376 O O . MET A 1 174 ? -13.361 -3.807 27.292 1.00 76.00 174 MET A O 1
ATOM 1380 N N . ALA A 1 175 ? -15.517 -3.383 27.786 1.00 73.88 175 ALA A N 1
ATOM 1381 C CA . ALA A 1 175 ? -15.840 -2.715 26.527 1.00 73.88 175 ALA A CA 1
ATOM 1382 C C . ALA A 1 175 ? -14.969 -1.467 26.282 1.00 73.88 175 ALA A C 1
ATOM 1384 O O . ALA A 1 175 ? -14.451 -1.278 25.184 1.00 73.88 175 ALA A O 1
ATOM 1385 N N . SER A 1 176 ? -14.731 -0.647 27.315 1.00 74.75 176 SER A N 1
ATOM 1386 C CA . SER A 1 176 ? -13.831 0.513 27.220 1.00 74.75 176 SER A CA 1
ATOM 1387 C C . SER A 1 176 ? -12.400 0.089 26.867 1.00 74.75 176 SER A C 1
ATOM 1389 O O . SER A 1 176 ? -11.777 0.673 25.981 1.00 74.75 176 SER A O 1
ATOM 1391 N N . LYS A 1 177 ? -11.887 -0.973 27.506 1.00 79.25 177 LYS A N 1
ATOM 1392 C CA . LYS A 1 177 ? -10.530 -1.486 27.248 1.00 79.25 177 LYS A CA 1
ATOM 1393 C C . LYS A 1 177 ? -10.371 -2.003 25.816 1.00 79.25 177 LYS A C 1
ATOM 1395 O O . LYS A 1 177 ? -9.396 -1.644 25.162 1.00 79.25 177 LYS A O 1
ATOM 1400 N N . GLN A 1 178 ? -11.327 -2.787 25.315 1.00 80.19 178 GLN A N 1
ATOM 1401 C CA . GLN A 1 178 ? -11.280 -3.340 23.954 1.00 80.19 178 GLN A CA 1
ATOM 1402 C C . GLN A 1 178 ? -11.266 -2.243 22.882 1.00 80.19 178 GLN A C 1
ATOM 1404 O O . GLN A 1 178 ? -10.473 -2.300 21.946 1.00 80.19 178 GLN A O 1
ATOM 1409 N N . ILE A 1 179 ? -12.080 -1.199 23.045 1.00 79.25 179 ILE A N 1
ATOM 1410 C CA . ILE A 1 179 ? -12.155 -0.093 22.078 1.00 79.25 179 ILE A CA 1
ATOM 1411 C C . ILE A 1 179 ? -10.885 0.768 22.124 1.00 79.25 179 ILE A C 1
ATOM 1413 O O . ILE A 1 179 ? -10.409 1.211 21.081 1.00 79.25 179 ILE A O 1
ATOM 1417 N N . VAL A 1 180 ? -10.286 0.970 23.304 1.00 80.81 180 VAL A N 1
ATOM 1418 C CA . VAL A 1 180 ? -8.989 1.661 23.428 1.00 80.81 180 VAL A CA 1
ATOM 1419 C C . VAL A 1 180 ? -7.871 0.878 22.736 1.00 80.81 180 VAL A C 1
ATOM 1421 O O . VAL A 1 180 ? -7.063 1.476 22.026 1.00 80.81 180 VAL A O 1
ATOM 1424 N N . VAL A 1 181 ? -7.829 -0.448 22.901 1.00 82.62 181 VAL A N 1
ATOM 1425 C CA . VAL A 1 181 ? -6.860 -1.310 22.204 1.00 82.62 181 VAL A CA 1
ATOM 1426 C C . VAL A 1 181 ? -7.078 -1.254 20.692 1.00 82.62 181 VAL A C 1
ATOM 1428 O O . VAL A 1 181 ? -6.119 -1.037 19.953 1.00 82.62 181 VAL A O 1
ATOM 1431 N N . ALA A 1 182 ? -8.328 -1.334 20.230 1.00 81.06 182 ALA A N 1
ATOM 1432 C CA . ALA A 1 182 ? -8.659 -1.199 18.814 1.00 81.06 182 ALA A CA 1
ATOM 1433 C C . ALA A 1 182 ? -8.218 0.162 18.246 1.00 81.06 182 ALA A C 1
ATOM 1435 O O . ALA A 1 182 ? -7.571 0.204 17.204 1.00 81.06 182 ALA A O 1
ATOM 1436 N N . ALA A 1 183 ? -8.485 1.269 18.948 1.00 80.56 183 ALA A N 1
ATOM 1437 C CA . ALA A 1 183 ? -8.058 2.604 18.525 1.00 80.56 183 ALA A CA 1
ATOM 1438 C C . ALA A 1 183 ? -6.528 2.711 18.440 1.00 80.56 183 ALA A C 1
ATOM 1440 O O . ALA A 1 183 ? -5.996 3.230 17.461 1.00 80.56 183 ALA A O 1
ATOM 1441 N N . ARG A 1 184 ? -5.808 2.158 19.425 1.00 83.69 184 ARG A N 1
ATOM 1442 C CA . ARG A 1 184 ? -4.340 2.101 19.417 1.00 83.69 184 ARG A CA 1
ATOM 1443 C C . ARG A 1 184 ? -3.814 1.308 18.220 1.00 83.69 184 ARG A C 1
ATOM 1445 O O . ARG A 1 184 ? -2.917 1.786 17.530 1.00 83.69 184 ARG A O 1
ATOM 1452 N N . ASN A 1 185 ? -4.374 0.128 17.962 1.00 82.25 185 ASN A N 1
ATOM 1453 C CA . ASN A 1 185 ? -3.961 -0.723 16.846 1.00 82.25 185 ASN A CA 1
ATOM 1454 C C . ASN A 1 185 ? -4.234 -0.026 15.498 1.00 82.25 185 ASN A C 1
ATOM 1456 O O . ASN A 1 185 ? -3.373 -0.041 14.621 1.00 82.25 185 ASN A O 1
ATOM 1460 N N . MET A 1 186 ? -5.366 0.673 15.357 1.00 82.69 186 MET A N 1
ATOM 1461 C CA . MET A 1 186 ? -5.679 1.472 14.162 1.00 82.69 186 MET A CA 1
ATOM 1462 C C . MET A 1 186 ? -4.704 2.640 13.956 1.00 82.69 186 MET A C 1
ATOM 1464 O O . MET A 1 186 ? -4.281 2.881 12.828 1.00 82.69 186 MET A O 1
ATOM 1468 N N . SER A 1 187 ? -4.267 3.319 15.021 1.00 81.00 187 SER A N 1
ATOM 1469 C CA . SER A 1 187 ? -3.233 4.362 14.921 1.00 81.00 187 SER A CA 1
ATOM 1470 C C . SER A 1 187 ? -1.884 3.807 14.453 1.00 81.00 187 SER A C 1
ATOM 1472 O O . SER A 1 187 ? -1.195 4.453 13.663 1.00 81.00 187 SER A O 1
ATOM 1474 N N . PHE A 1 188 ? -1.512 2.598 14.890 1.00 81.75 188 PHE A N 1
ATOM 1475 C CA . PHE A 1 188 ? -0.310 1.925 14.390 1.00 81.75 188 PHE A CA 1
ATOM 1476 C C . PHE A 1 188 ? -0.414 1.583 12.901 1.00 81.75 188 PHE A C 1
ATOM 1478 O O . PHE A 1 188 ? 0.564 1.776 12.180 1.00 81.75 188 PHE A O 1
ATOM 1485 N N . PHE A 1 189 ? -1.583 1.153 12.415 1.00 80.50 189 PHE A N 1
ATOM 1486 C CA . PHE A 1 189 ? -1.790 0.925 10.981 1.00 80.50 189 PHE A CA 1
ATOM 1487 C C . PHE A 1 189 ? -1.578 2.195 10.154 1.00 80.50 189 PHE A C 1
ATOM 1489 O O . PHE A 1 189 ? -0.848 2.148 9.168 1.00 80.50 189 PHE A O 1
ATOM 1496 N N . VAL A 1 190 ? -2.128 3.338 10.582 1.00 81.56 190 VAL A N 1
ATOM 1497 C CA . VAL A 1 190 ? -1.910 4.631 9.902 1.00 81.56 190 VAL A CA 1
ATOM 1498 C C . VAL A 1 190 ? -0.424 4.968 9.813 1.00 81.56 190 VAL A C 1
ATOM 1500 O O . VAL A 1 190 ? 0.065 5.341 8.748 1.00 81.56 190 VAL A O 1
ATOM 1503 N N . LEU A 1 191 ? 0.312 4.801 10.914 1.00 81.50 191 LEU A N 1
ATOM 1504 C CA . LEU A 1 191 ? 1.749 5.069 10.939 1.00 81.50 191 LEU A CA 1
ATOM 1505 C C . LEU A 1 191 ? 2.515 4.159 9.967 1.00 81.50 191 LEU A C 1
ATOM 1507 O O . LEU A 1 191 ? 3.363 4.640 9.218 1.00 81.50 191 LEU A O 1
ATOM 1511 N N . VAL A 1 192 ? 2.205 2.859 9.953 1.00 81.56 192 VAL A N 1
ATOM 1512 C CA . VAL A 1 192 ? 2.843 1.893 9.046 1.00 81.56 192 VAL A CA 1
ATOM 1513 C C . VAL A 1 192 ? 2.537 2.218 7.586 1.00 81.56 192 VAL A C 1
ATOM 1515 O O . VAL A 1 192 ? 3.443 2.153 6.761 1.00 81.56 192 VAL A O 1
ATOM 1518 N N . ILE A 1 193 ? 1.304 2.615 7.263 1.00 80.12 193 ILE A N 1
ATOM 1519 C CA . ILE A 1 193 ? 0.900 3.017 5.906 1.00 80.12 193 ILE A CA 1
ATOM 1520 C C . ILE A 1 193 ? 1.705 4.227 5.443 1.00 80.12 193 ILE A C 1
ATOM 1522 O O . ILE A 1 193 ? 2.285 4.197 4.357 1.00 80.12 193 ILE A O 1
ATOM 1526 N N . ILE A 1 194 ? 1.810 5.260 6.284 1.00 79.38 194 ILE A N 1
ATOM 1527 C CA . ILE A 1 194 ? 2.607 6.449 5.971 1.00 79.38 194 ILE A CA 1
ATOM 1528 C C . ILE A 1 194 ? 4.064 6.049 5.728 1.00 79.38 194 ILE A C 1
ATOM 1530 O O . ILE A 1 194 ? 4.608 6.363 4.676 1.00 79.38 194 ILE A O 1
ATOM 1534 N N . LEU A 1 195 ? 4.690 5.310 6.647 1.00 79.50 195 LEU A N 1
ATOM 1535 C CA . LEU A 1 195 ? 6.100 4.921 6.516 1.00 79.50 195 LEU A CA 1
ATOM 1536 C C . LEU A 1 195 ? 6.362 4.031 5.293 1.00 79.50 195 LEU A C 1
ATOM 1538 O O . LEU A 1 195 ? 7.385 4.188 4.630 1.00 79.50 195 LEU A O 1
ATOM 1542 N N . ARG A 1 196 ? 5.435 3.124 4.973 1.00 81.56 196 ARG A N 1
ATOM 1543 C CA . ARG A 1 196 ? 5.537 2.204 3.834 1.00 81.56 196 ARG A CA 1
ATOM 1544 C C . ARG A 1 196 ? 5.439 2.928 2.494 1.00 81.56 196 ARG A C 1
ATOM 1546 O O . ARG A 1 196 ? 6.204 2.614 1.589 1.00 81.56 196 ARG A O 1
ATOM 1553 N N . PHE A 1 197 ? 4.489 3.850 2.346 1.00 82.81 197 PHE A N 1
ATOM 1554 C CA . PHE A 1 197 ? 4.187 4.471 1.053 1.00 82.81 197 PHE A CA 1
ATOM 1555 C C . PHE A 1 197 ? 4.860 5.831 0.838 1.00 82.81 197 PHE A C 1
ATOM 1557 O O . PHE A 1 197 ? 4.958 6.279 -0.306 1.00 82.81 197 PHE A O 1
ATOM 1564 N N . LEU A 1 198 ? 5.396 6.460 1.889 1.00 83.25 198 LEU A N 1
ATOM 1565 C CA . LEU A 1 198 ? 6.101 7.737 1.780 1.00 83.25 198 LEU A CA 1
ATOM 1566 C C . LEU A 1 198 ? 7.340 7.635 0.884 1.00 83.25 198 LEU A C 1
ATOM 1568 O O . LEU A 1 198 ? 7.499 8.445 -0.024 1.00 83.25 198 LEU A O 1
ATOM 1572 N N . THR A 1 199 ? 8.208 6.642 1.094 1.00 84.12 199 THR A N 1
ATOM 1573 C CA . THR A 1 199 ? 9.433 6.516 0.288 1.00 84.12 199 THR A CA 1
ATOM 1574 C C . THR A 1 199 ? 9.143 6.247 -1.194 1.00 84.12 199 THR A C 1
ATOM 1576 O O . THR A 1 199 ? 9.700 6.973 -2.023 1.00 84.12 199 THR A O 1
ATOM 1579 N N . PRO A 1 200 ? 8.236 5.316 -1.560 1.00 80.06 200 PRO A N 1
ATOM 1580 C CA . PRO A 1 200 ? 7.812 5.153 -2.949 1.00 80.06 200 PRO A CA 1
ATOM 1581 C C . PRO A 1 200 ? 7.199 6.414 -3.567 1.00 80.06 200 PRO A C 1
ATOM 1583 O O . PRO A 1 200 ? 7.433 6.687 -4.743 1.00 80.06 200 PRO A O 1
ATOM 1586 N N . ALA A 1 201 ? 6.442 7.203 -2.796 1.00 83.25 201 ALA A N 1
ATOM 1587 C CA . ALA A 1 201 ? 5.855 8.453 -3.277 1.00 83.25 201 ALA A CA 1
ATOM 1588 C C . ALA A 1 201 ? 6.929 9.510 -3.578 1.00 83.25 201 ALA A C 1
ATOM 1590 O O . ALA A 1 201 ? 6.913 10.107 -4.655 1.00 83.25 201 ALA A O 1
ATOM 1591 N N . ILE A 1 202 ? 7.899 9.699 -2.674 1.00 85.56 202 ILE A N 1
ATOM 1592 C CA . ILE A 1 202 ? 9.027 10.618 -2.901 1.00 85.56 202 ILE A CA 1
ATOM 1593 C C . ILE A 1 202 ? 9.844 10.138 -4.105 1.00 85.56 202 ILE A C 1
ATOM 1595 O O . ILE A 1 202 ? 10.190 10.947 -4.961 1.00 85.56 202 ILE A O 1
ATOM 1599 N N . HIS A 1 203 ? 10.103 8.831 -4.216 1.00 82.19 203 HIS A N 1
ATOM 1600 C CA . HIS A 1 203 ? 10.795 8.246 -5.366 1.00 82.19 203 HIS A CA 1
ATOM 1601 C C . HIS A 1 203 ? 10.044 8.516 -6.676 1.00 82.19 203 HIS A C 1
ATOM 1603 O O . HIS A 1 203 ? 10.646 8.977 -7.642 1.00 82.19 203 HIS A O 1
ATOM 1609 N N . GLY A 1 204 ? 8.728 8.295 -6.706 1.00 79.25 204 GLY A N 1
ATOM 1610 C CA . GLY A 1 204 ? 7.899 8.567 -7.880 1.00 79.25 204 GLY A CA 1
ATOM 1611 C C . GLY A 1 204 ? 7.920 10.038 -8.304 1.00 79.25 204 GLY A C 1
ATOM 1612 O O . GLY A 1 204 ? 8.009 10.311 -9.496 1.00 79.25 204 GLY A O 1
ATOM 1613 N N . CYS A 1 205 ? 7.923 10.982 -7.356 1.00 83.31 205 CYS A N 1
ATOM 1614 C CA . CYS A 1 205 ? 8.121 12.406 -7.653 1.00 83.31 205 CYS A CA 1
ATOM 1615 C C . CYS A 1 205 ? 9.529 12.703 -8.186 1.00 83.31 205 CYS A C 1
ATOM 1617 O O . CYS A 1 205 ? 9.687 13.503 -9.104 1.00 83.31 205 CYS A O 1
ATOM 1619 N N . TRP A 1 206 ? 10.557 12.078 -7.610 1.00 84.38 206 TRP A N 1
ATOM 1620 C CA . TRP A 1 206 ? 11.953 12.367 -7.935 1.00 84.38 206 TRP A CA 1
ATOM 1621 C C . TRP A 1 206 ? 12.300 12.025 -9.379 1.00 84.38 206 TRP A C 1
ATOM 1623 O O . TRP A 1 206 ? 12.960 12.817 -10.046 1.00 84.38 206 TRP A O 1
ATOM 1633 N N . VAL A 1 207 ? 11.785 10.895 -9.875 1.00 79.31 207 VAL A N 1
ATOM 1634 C CA . VAL A 1 207 ? 11.989 10.401 -11.250 1.00 79.31 207 VAL A CA 1
ATOM 1635 C C . VAL A 1 207 ? 11.568 11.427 -12.321 1.00 79.31 207 VAL A C 1
ATOM 1637 O O . VAL A 1 207 ? 12.028 11.347 -13.457 1.00 79.31 207 VAL A O 1
ATOM 1640 N N . PHE A 1 208 ? 10.732 12.415 -11.980 1.00 78.19 208 PHE A N 1
ATOM 1641 C CA . PHE A 1 208 ? 10.369 13.516 -12.883 1.00 78.19 208 PHE A CA 1
ATOM 1642 C C . PHE A 1 208 ? 11.364 14.663 -12.939 1.00 78.19 208 PHE A C 1
ATOM 1644 O O . PHE A 1 208 ? 11.382 15.409 -13.915 1.00 78.19 208 PHE A O 1
ATOM 1651 N N . ILE A 1 209 ? 12.120 14.854 -11.866 1.00 83.44 209 ILE A N 1
ATOM 1652 C CA . ILE A 1 209 ? 13.014 15.996 -11.703 1.00 83.44 209 ILE A CA 1
ATOM 1653 C C . ILE A 1 209 ? 14.402 15.613 -12.202 1.00 83.44 209 ILE A C 1
ATOM 1655 O O . ILE A 1 209 ? 15.029 16.366 -12.942 1.00 83.44 209 ILE A O 1
ATOM 1659 N N . ALA A 1 210 ? 14.882 14.445 -11.777 1.00 82.75 210 ALA A N 1
ATOM 1660 C CA . ALA A 1 210 ? 16.220 13.967 -12.065 1.00 82.75 210 ALA A CA 1
ATOM 1661 C C . ALA A 1 210 ? 16.308 12.448 -11.892 1.00 82.75 210 ALA A C 1
ATOM 1663 O O . ALA A 1 210 ? 15.416 11.798 -11.344 1.00 82.75 210 ALA A O 1
ATOM 1664 N N . GLU A 1 211 ? 17.436 11.889 -12.312 1.00 79.62 211 GLU A N 1
ATOM 1665 C CA . GLU A 1 211 ? 17.778 10.505 -12.020 1.00 79.62 211 GLU A CA 1
ATOM 1666 C C . GLU A 1 211 ? 17.927 10.314 -10.493 1.00 79.62 211 GLU A C 1
ATOM 1668 O O . GLU A 1 211 ? 18.679 11.061 -9.849 1.00 79.62 211 GLU A O 1
ATOM 1673 N N . PRO A 1 212 ? 17.184 9.381 -9.865 1.00 79.81 212 PRO A N 1
ATOM 1674 C CA . PRO A 1 212 ? 17.275 9.173 -8.426 1.00 79.81 212 PRO A CA 1
ATOM 1675 C C . PRO A 1 212 ? 18.654 8.634 -8.027 1.00 79.81 212 PRO A C 1
ATOM 1677 O O . PRO A 1 212 ? 19.159 7.702 -8.657 1.00 79.81 212 PRO A O 1
ATOM 1680 N N . PRO A 1 213 ? 19.268 9.144 -6.945 1.00 85.31 213 PRO A N 1
ATOM 1681 C CA . PRO A 1 213 ? 20.529 8.601 -6.467 1.00 85.31 213 PRO A CA 1
ATOM 1682 C C . PRO A 1 213 ? 20.335 7.168 -5.959 1.00 85.31 213 PRO A C 1
ATOM 1684 O O . PRO A 1 213 ? 19.294 6.827 -5.394 1.00 85.31 213 PRO A O 1
ATOM 1687 N N . ARG A 1 214 ? 21.381 6.341 -6.061 1.00 82.88 214 ARG A N 1
ATOM 1688 C CA . ARG A 1 214 ? 21.370 4.936 -5.612 1.00 82.88 214 ARG A CA 1
ATOM 1689 C C . ARG A 1 214 ? 20.801 4.733 -4.203 1.00 82.88 214 ARG A C 1
ATOM 1691 O O . ARG A 1 214 ? 20.000 3.827 -3.992 1.00 82.88 214 ARG A O 1
ATOM 1698 N N . ALA A 1 215 ? 21.170 5.597 -3.258 1.00 86.19 215 ALA A N 1
ATOM 1699 C CA . ALA A 1 215 ? 20.682 5.526 -1.882 1.00 86.19 215 ALA A CA 1
ATOM 1700 C C . ALA A 1 215 ? 19.145 5.561 -1.797 1.00 86.19 215 ALA A C 1
ATOM 1702 O O . ALA A 1 215 ? 18.550 4.906 -0.947 1.00 86.19 215 ALA A O 1
ATOM 1703 N N . MET A 1 216 ? 18.480 6.281 -2.702 1.00 83.75 216 MET A N 1
ATOM 1704 C CA . MET A 1 216 ? 17.025 6.385 -2.717 1.00 83.75 216 MET A CA 1
ATOM 1705 C C . MET A 1 216 ? 16.352 5.063 -3.093 1.00 83.75 216 MET A C 1
ATOM 1707 O O . MET A 1 216 ? 15.352 4.689 -2.481 1.00 83.75 216 MET A O 1
ATOM 1711 N N . TYR A 1 217 ? 16.926 4.325 -4.044 1.00 78.56 217 TYR A N 1
ATOM 1712 C CA . TYR A 1 217 ? 16.462 2.989 -4.416 1.00 78.56 217 TYR A CA 1
ATOM 1713 C C . TYR A 1 217 ? 16.611 1.985 -3.265 1.00 78.56 217 TYR A C 1
ATOM 1715 O O . TYR A 1 217 ? 15.712 1.176 -3.019 1.00 78.56 217 TYR A O 1
ATOM 1723 N N . GLU A 1 218 ? 17.715 2.063 -2.522 1.00 84.00 218 GLU A N 1
ATOM 1724 C CA . GLU A 1 218 ? 17.969 1.214 -1.353 1.00 84.00 218 GLU A CA 1
ATOM 1725 C C . GLU A 1 218 ? 16.975 1.517 -0.224 1.00 84.00 218 GLU A C 1
ATOM 1727 O O . GLU A 1 218 ? 16.307 0.606 0.266 1.00 84.00 218 GLU A O 1
ATOM 1732 N N . ILE A 1 219 ? 16.785 2.796 0.129 1.00 85.75 219 ILE A N 1
ATOM 1733 C CA . ILE A 1 219 ? 15.803 3.214 1.145 1.00 85.75 219 ILE A CA 1
ATOM 1734 C C . ILE A 1 219 ? 14.393 2.779 0.734 1.00 85.75 219 ILE A C 1
ATOM 1736 O O . ILE A 1 219 ? 13.658 2.244 1.561 1.00 85.75 219 ILE A O 1
ATOM 1740 N N . ASN A 1 220 ? 14.019 2.951 -0.539 1.00 81.12 220 ASN A N 1
ATOM 1741 C CA . ASN A 1 220 ? 12.715 2.529 -1.050 1.00 81.12 220 ASN A CA 1
ATOM 1742 C C . ASN A 1 220 ? 12.495 1.019 -0.900 1.00 81.12 220 ASN A C 1
ATOM 1744 O O . ASN A 1 220 ? 11.425 0.573 -0.475 1.00 81.12 220 ASN A O 1
ATOM 1748 N N . THR A 1 221 ? 13.528 0.233 -1.198 1.00 80.38 221 THR A N 1
ATOM 1749 C CA . THR A 1 221 ? 13.500 -1.224 -1.046 1.00 80.38 221 THR A CA 1
ATOM 1750 C C . THR A 1 221 ? 13.331 -1.611 0.421 1.00 80.38 221 THR A C 1
ATOM 1752 O O . THR A 1 221 ? 12.424 -2.376 0.753 1.00 80.38 221 THR A O 1
ATOM 1755 N N . TYR A 1 222 ? 14.133 -1.037 1.322 1.00 84.06 222 TYR A N 1
ATOM 1756 C CA . TYR A 1 222 ? 14.026 -1.314 2.754 1.00 84.06 222 TYR A CA 1
ATOM 1757 C C . TYR A 1 222 ? 12.663 -0.915 3.320 1.00 84.06 222 TYR A C 1
ATOM 1759 O O . TYR A 1 222 ? 12.036 -1.725 3.999 1.00 84.06 222 TYR A O 1
ATOM 1767 N N . ALA A 1 223 ? 12.168 0.286 3.011 1.00 81.88 223 ALA A N 1
ATOM 1768 C CA . ALA A 1 223 ? 10.867 0.766 3.476 1.00 81.88 223 ALA A CA 1
ATOM 1769 C C . ALA A 1 223 ? 9.724 -0.168 3.043 1.00 81.88 223 ALA A C 1
ATOM 1771 O O . ALA A 1 223 ? 8.870 -0.536 3.854 1.00 81.88 223 ALA A O 1
ATOM 1772 N N . THR A 1 224 ? 9.755 -0.627 1.788 1.00 77.38 224 THR A N 1
ATOM 1773 C CA . THR A 1 224 ? 8.749 -1.553 1.249 1.00 77.38 224 THR A CA 1
ATOM 1774 C C . THR A 1 224 ? 8.811 -2.919 1.942 1.00 77.38 224 THR A C 1
ATOM 1776 O O . THR A 1 224 ? 7.775 -3.458 2.341 1.00 77.38 224 THR A O 1
ATOM 1779 N N . CYS A 1 225 ? 10.015 -3.461 2.158 1.00 80.44 225 CYS A N 1
ATOM 1780 C CA . CYS A 1 225 ? 10.218 -4.732 2.861 1.00 80.44 225 CYS A CA 1
ATOM 1781 C C . CYS A 1 225 ? 9.788 -4.660 4.334 1.00 80.44 225 CYS A C 1
ATOM 1783 O O . CYS A 1 225 ? 9.068 -5.539 4.817 1.00 80.44 225 CYS A O 1
ATOM 1785 N N . PHE A 1 226 ? 10.168 -3.595 5.046 1.00 81.94 226 PHE A N 1
ATOM 1786 C CA . PHE A 1 226 ? 9.772 -3.387 6.440 1.00 81.94 226 PHE A CA 1
ATOM 1787 C C . PHE A 1 226 ? 8.259 -3.233 6.591 1.00 81.94 226 PHE A C 1
ATOM 1789 O O . PHE A 1 226 ? 7.694 -3.760 7.548 1.00 81.94 226 PHE A O 1
ATOM 1796 N N . GLY A 1 227 ? 7.579 -2.605 5.628 1.00 74.44 227 GLY A N 1
ATOM 1797 C CA . GLY A 1 227 ? 6.118 -2.522 5.618 1.00 74.44 227 GLY A CA 1
ATOM 1798 C C . GLY A 1 227 ? 5.433 -3.895 5.670 1.00 74.44 227 GLY A C 1
ATOM 1799 O O . GLY A 1 227 ? 4.424 -4.056 6.356 1.00 74.44 227 GLY A O 1
ATOM 1800 N N . GLY A 1 228 ? 5.986 -4.908 4.995 1.00 75.44 228 GLY A N 1
ATOM 1801 C CA . GLY A 1 228 ? 5.494 -6.288 5.081 1.00 75.44 228 GLY A CA 1
ATOM 1802 C C . GLY A 1 228 ? 5.704 -6.911 6.465 1.00 75.44 228 GLY A C 1
ATOM 1803 O O . GLY A 1 228 ? 4.783 -7.509 7.022 1.00 75.44 228 GLY A O 1
ATOM 1804 N N . ILE A 1 229 ? 6.891 -6.715 7.046 1.00 83.69 229 ILE A N 1
ATOM 1805 C CA . ILE A 1 229 ? 7.244 -7.223 8.381 1.00 83.69 229 ILE A CA 1
ATOM 1806 C C . ILE A 1 229 ? 6.332 -6.612 9.451 1.00 83.69 229 ILE A C 1
ATOM 1808 O O . ILE A 1 229 ? 5.763 -7.346 10.259 1.00 83.69 229 ILE A O 1
ATOM 1812 N N . PHE A 1 230 ? 6.133 -5.291 9.437 1.00 80.81 230 PHE A N 1
ATOM 1813 C CA . PHE A 1 230 ? 5.267 -4.612 10.403 1.00 80.81 230 PHE A CA 1
ATOM 1814 C C . PHE A 1 230 ? 3.810 -5.064 10.298 1.00 80.81 230 PHE A C 1
ATOM 1816 O O . PHE A 1 230 ? 3.184 -5.314 11.328 1.00 80.81 230 PHE A O 1
ATOM 1823 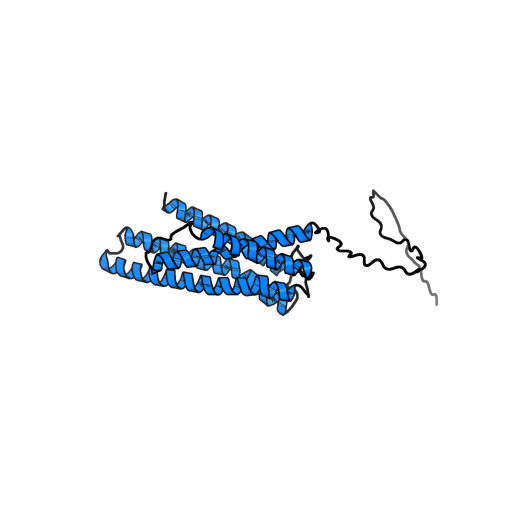N N . ASN A 1 231 ? 3.289 -5.260 9.082 1.00 75.81 231 ASN A N 1
ATOM 1824 C CA . ASN A 1 231 ? 1.949 -5.821 8.894 1.00 75.81 231 ASN A CA 1
ATOM 1825 C C . ASN A 1 231 ? 1.827 -7.226 9.504 1.00 75.81 231 ASN A C 1
ATOM 1827 O O . ASN A 1 231 ? 0.833 -7.523 10.166 1.00 75.81 231 ASN A O 1
ATOM 1831 N N . GLY A 1 232 ? 2.849 -8.072 9.337 1.00 79.75 232 GLY A N 1
ATOM 1832 C CA . GLY A 1 232 ? 2.904 -9.395 9.961 1.00 79.75 232 GLY A CA 1
ATOM 1833 C C . GLY A 1 232 ? 2.927 -9.331 11.491 1.00 79.75 232 GLY A C 1
ATOM 1834 O O . GLY A 1 232 ? 2.164 -10.040 12.146 1.00 79.75 232 GLY A O 1
ATOM 1835 N N . ILE A 1 233 ? 3.744 -8.443 12.066 1.00 84.50 233 ILE A N 1
ATOM 1836 C CA . ILE A 1 233 ? 3.818 -8.232 13.520 1.00 84.50 233 ILE A CA 1
ATOM 1837 C C . ILE A 1 233 ? 2.455 -7.802 14.067 1.00 84.50 233 ILE A C 1
ATOM 1839 O O . ILE A 1 233 ? 1.961 -8.423 15.007 1.00 84.50 233 ILE A O 1
ATOM 1843 N N . ILE A 1 234 ? 1.821 -6.793 13.460 1.00 78.38 234 ILE A N 1
ATOM 1844 C CA . ILE A 1 234 ? 0.517 -6.289 13.911 1.00 78.38 234 ILE A CA 1
ATOM 1845 C C . ILE A 1 234 ? -0.548 -7.386 13.818 1.00 78.38 234 ILE A C 1
ATOM 1847 O O . ILE A 1 234 ? -1.306 -7.580 14.768 1.00 78.38 234 ILE A O 1
ATOM 1851 N N . TYR A 1 235 ? -0.583 -8.145 12.718 1.00 81.19 235 TYR A N 1
ATOM 1852 C CA . TYR A 1 235 ? -1.511 -9.267 12.568 1.00 81.19 235 TYR A CA 1
ATOM 1853 C C . TYR A 1 235 ? -1.338 -10.308 13.684 1.00 81.19 235 TYR A C 1
ATOM 1855 O O . TYR A 1 235 ? -2.322 -10.738 14.286 1.00 81.19 235 TYR A O 1
ATOM 1863 N N . LEU A 1 236 ? -0.096 -10.683 14.004 1.00 85.44 236 LEU A N 1
ATOM 1864 C CA . LEU A 1 236 ? 0.193 -11.630 15.083 1.00 85.44 236 LEU A CA 1
ATOM 1865 C C . LEU A 1 236 ? -0.183 -11.071 16.461 1.00 85.44 236 LEU A C 1
ATOM 1867 O O . LEU A 1 236 ? -0.704 -11.817 17.290 1.00 85.44 236 LEU A O 1
ATOM 1871 N N . THR A 1 237 ? 0.040 -9.776 16.706 1.00 81.38 237 THR A N 1
ATOM 1872 C CA . THR A 1 237 ? -0.384 -9.112 17.947 1.00 81.38 237 THR A CA 1
ATOM 1873 C C . THR A 1 237 ? -1.903 -9.146 18.101 1.00 81.38 237 THR A C 1
ATOM 1875 O O . THR A 1 237 ? -2.385 -9.605 19.131 1.00 81.38 237 THR A O 1
ATOM 1878 N N . ILE A 1 238 ? -2.656 -8.756 17.067 1.00 77.56 238 ILE A N 1
ATOM 1879 C CA . ILE A 1 238 ? -4.128 -8.771 17.087 1.00 77.56 238 ILE A CA 1
ATOM 1880 C C . ILE A 1 238 ? -4.650 -10.195 17.274 1.00 77.56 238 ILE A C 1
ATOM 1882 O O . ILE A 1 238 ? -5.519 -10.437 18.106 1.00 77.56 238 ILE A O 1
ATOM 1886 N N . ARG A 1 239 ? -4.102 -11.170 16.539 1.00 81.19 239 ARG A N 1
ATOM 1887 C CA . ARG A 1 239 ? -4.525 -12.571 16.652 1.00 81.19 239 ARG A CA 1
ATOM 1888 C C . ARG A 1 239 ? -4.311 -13.123 18.059 1.00 81.19 239 ARG A C 1
ATOM 1890 O O . ARG A 1 239 ? -5.153 -13.870 18.540 1.00 81.19 239 ARG A O 1
ATOM 1897 N N . ARG A 1 240 ? -3.212 -12.755 18.720 1.00 79.81 240 ARG A N 1
ATOM 1898 C CA . ARG A 1 240 ? -2.928 -13.162 20.102 1.00 79.81 240 ARG A CA 1
ATOM 1899 C C . ARG A 1 240 ? -3.906 -12.556 21.112 1.00 79.81 240 ARG A C 1
ATOM 1901 O O . ARG A 1 240 ? -4.122 -13.161 22.148 1.00 79.81 240 ARG A O 1
ATOM 1908 N N . GLU A 1 241 ? -4.480 -11.389 20.833 1.00 68.00 241 GLU A N 1
ATOM 1909 C CA . GLU A 1 241 ? -5.490 -10.757 21.698 1.00 68.00 241 GLU A CA 1
ATOM 1910 C C . GLU A 1 241 ? -6.888 -11.400 21.560 1.00 68.00 241 GLU A C 1
ATOM 1912 O O . GLU A 1 241 ? -7.743 -11.177 22.415 1.00 68.00 241 GLU A O 1
ATOM 1917 N N . HIS A 1 242 ? -7.120 -12.196 20.507 1.00 60.41 242 HIS A N 1
ATOM 1918 C CA . HIS A 1 242 ? -8.392 -12.878 20.219 1.00 60.41 242 HIS A CA 1
ATO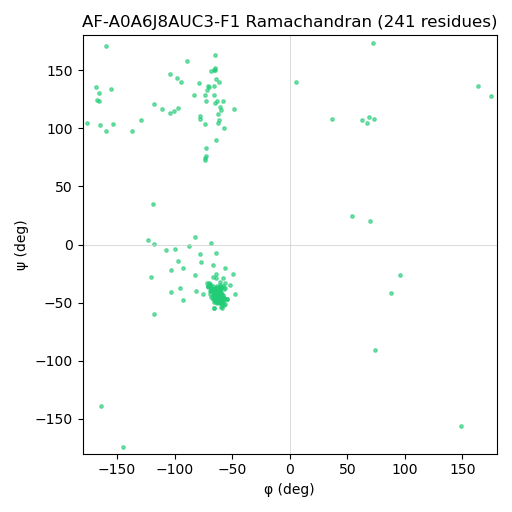M 1919 C C . HIS A 1 242 ? -8.376 -14.403 20.450 1.00 60.41 242 HIS A C 1
ATOM 1921 O O . HIS A 1 242 ? -9.422 -15.035 20.298 1.00 60.41 242 HIS A O 1
ATOM 1927 N N . LEU A 1 243 ? -7.217 -14.983 20.781 1.00 48.75 243 LEU A N 1
ATOM 1928 C CA . LEU A 1 243 ? -7.045 -16.382 21.201 1.00 48.75 243 LEU A CA 1
ATOM 1929 C C . LEU A 1 243 ? -7.018 -16.469 22.728 1.00 48.75 243 LEU A C 1
ATOM 1931 O O . LEU A 1 243 ? -7.608 -17.434 23.256 1.00 48.75 243 LEU A O 1
#

Organism: Mytilus coruscus (NCBI:txid42192)